Protein 6VCV (pdb70)

B-factor: mean 16.03, std 8.57, range [4.82, 54.0]

Organism: Aspergillus fumigatus (strain ATCC MYA-4609 / CBS 101355 / FGSC A1100 / Af293) (NCBI:txid330879)

Sequence (222 aa):
MGVTKELKSPGNGVDFPKKGDFVTIHYTGRLTDGSKFDSSVDRNEPFQTQIGTGRVIKGWDEGVPQMSLGEKAVLTITPDYGYGARGFPPVIPGNSTLIFEVELLGINNKRMGVTKELKSPGNGVDFPKKGDFVTIHYTGRLTDGSKFDSSVDRNEPFQTQIGTGRVIKGWDEGVPQMSLGEKAVLTITPDYGYGARGFPPVIPGNSTLIFEVELLGINNKR

Foldseek 3Di:
DQKDKFWDFADPVPAFADQFWKFWKWKWKDFPVGHTLDTCVVVVHTDIDGALPPPAFQQRNPVRRVGHAFTWMKMWGWLVRHVAQPADPPRGHHRTTMIMTMTTHDIHPGD/DQKDKFWDFADPPPAFADQQWKFWKWKWKDFPVGRTQDTCVVVVHIDIDGALPPPAFQQRNPPRRVGHAFTWMKMWGWQVRHVAQPFDPPRGHHRTTMIMTMTTHDIHPRD

InterPro domains:
  IPR001179 FKBP-type peptidyl-prolyl cis-trans isomerase domain [PF00254] (16-105)
  IPR001179 FKBP-t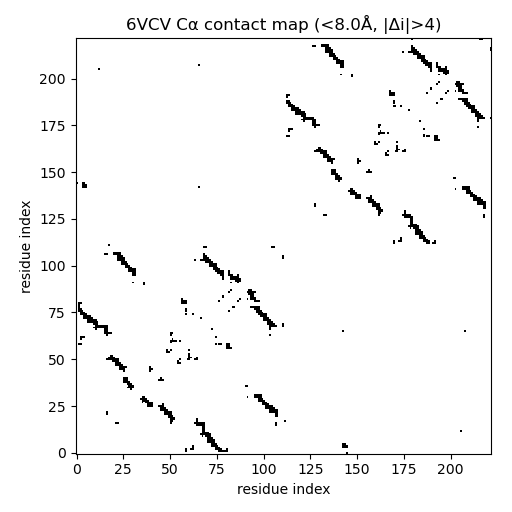ype peptidyl-prolyl cis-trans isomerase domain [PS50059] (20-108)
  IPR046357 Peptidyl-prolyl cis-trans isomerase domain superfamily [G3DSA:3.10.50.40] (1-112)
  IPR050689 FKBP-type Peptidyl-prolyl cis-trans Isomerase [PTHR10516] (2-109)

Radius of gyration: 18.57 Å; Cα contacts (8 Å, |Δi|>4): 574; chains: 2; bounding box: 50×42×42 Å

Nearest PDB structures (foldseek):
  6vcv-assembly2_B  TM=1.009E+00  e=9.795E-22  Aspergillus fumigatus Af293
  7u0u-assembly1_B  TM=9.999E-01  e=4.340E-21  Aspergillus fumigatus
  5j6e-assembly1_B  TM=1.001E+00  e=6.747E-21  Aspergillus fumigatus Af293
  7u0s-assembly1_A  TM=9.995E-01  e=3.338E-20  Aspergillus fumigatus Af293
  6vsi-assembly1_A-2  TM=9.935E-01  e=2.982E-16  Candidozyma auris

GO terms:
  GO:0005634 nucleus (C, IDA)
  GO:0005829 cytosol (C, IDA)

Structure (mmCIF, N/CA/C/O backbone):
data_6VCV
#
_entry.id   6VCV
#
_cell.length_a   35.562
_cell.length_b   39.620
_cell.length_c   40.771
_cell.angle_alpha   76.823
_cell.angle_beta   89.918
_cell.angle_gamma   85.744
#
_symmetry.space_group_name_H-M   'P 1'
#
loop_
_entity.id
_entity.type
_entity.pdbx_description
1 polymer 'FK506-binding protein 1A'
2 non-polymer "N'-[(3S,4R,5S,8R,9E,12S,14S,15R,16S,18R,19R,26aS)-5,19-dihydroxy-3-{(1E)-1-[(1R,3R,4R)-4-hydroxy-3-methoxycyclohexyl]prop-1-en-2-yl}-14,16-dimethoxy-4,10,12,18-tetramethyl-1,20,21-trioxo-8-(prop-2-en-1-yl)-1,3,4,5,6,8,11,12,13,14,15,16,17,18,19,20,21,23,24,25,26,26a-docosahydro-7H-15,19-epoxypyrido[2,1-c][1,4]oxazacyclotricosin-7-ylidene]acetohydrazide"
3 water water
#
loop_
_atom_site.group_PDB
_atom_site.id
_atom_site.type_symbol
_atom_site.label_atom_id
_atom_site.label_alt_id
_atom_site.label_comp_id
_atom_site.label_asym_id
_atom_site.label_entity_id
_atom_site.label_seq_id
_atom_site.pdbx_PDB_ins_code
_atom_site.Cartn_x
_atom_site.Cartn_y
_atom_site.Cartn_z
_atom_site.occupancy
_atom_site.B_iso_or_equiv
_atom_site.auth_seq_id
_atom_site.auth_comp_id
_atom_site.auth_asym_id
_atom_site.auth_atom_id
_atom_site.pdbx_PDB_model_num
ATOM 1 N N . MET A 1 4 ? 13.09600 -22.68500 -25.44200 1.000 24.32000 1 MET A N 1
ATOM 2 C CA . MET A 1 4 ? 12.58900 -23.76500 -24.59600 1.000 23.69000 1 MET A CA 1
ATOM 3 C C . MET A 1 4 ? 11.66600 -23.23200 -23.49500 1.000 17.63000 1 MET A C 1
ATOM 4 O O . MET A 1 4 ? 10.47700 -23.04800 -23.72800 1.000 25.18000 1 MET A O 1
ATOM 6 N N . GLY A 1 5 ? 12.21400 -22.97100 -22.30300 1.000 17.34000 2 GLY A N 1
ATOM 7 C CA . GLY A 1 5 ? 11.39300 -22.56200 -21.16900 1.000 12.99000 2 GLY A CA 1
ATOM 8 C C . GLY A 1 5 ? 10.81600 -21.16100 -21.25900 1.000 10.99000 2 GLY A C 1
ATOM 9 O O . GLY A 1 5 ? 9.82900 -20.85900 -20.57100 1.000 11.47000 2 GLY A O 1
ATOM 10 N N . VAL A 1 6 ? 11.40400 -20.29400 -22.07000 1.000 7.23000 3 VAL A N 1
ATOM 11 C CA . VAL A 1 6 ? 10.86000 -18.95900 -22.30000 1.000 5.22000 3 VAL A CA 1
ATOM 12 C C . VAL A 1 6 ? 11.07100 -18.63000 -23.76500 1.000 9.02000 3 VAL A C 1
ATOM 13 O O . VAL A 1 6 ? 12.10000 -18.98400 -24.35600 1.000 12.66000 3 VAL A O 1
ATOM 17 N N . THR A 1 7 ? 10.06000 -18.02500 -24.37000 1.000 5.88000 4 THR A N 1
ATOM 18 C CA . THR A 1 7 ? 10.18900 -17.48200 -25.71000 1.000 9.41000 4 THR A CA 1
ATOM 19 C C . THR A 1 7 ? 9.74200 -16.02800 -25.69400 1.000 10.40000 4 THR A C 1
ATOM 20 O O . THR A 1 7 ? 8.97500 -15.60400 -24.82700 1.000 10.00000 4 THR A O 1
ATOM 24 N N . LYS A 1 8 ? 10.20500 -15.26900 -26.68400 1.000 8.75000 5 LYS A N 1
ATOM 25 C CA . LYS A 1 8 ? 10.08200 -13.81900 -26.66600 1.000 7.40000 5 LYS A CA 1
ATOM 26 C C . LYS A 1 8 ? 9.55800 -13.31300 -27.99600 1.000 10.06000 5 LYS A C 1
ATOM 27 O O . LYS A 1 8 ? 10.11900 -13.62900 -29.04700 1.000 10.51000 5 LYS A O 1
ATOM 33 N N . GLU A 1 9 ? 8.50100 -12.51100 -27.95100 1.000 10.03000 6 GLU A N 1
ATOM 34 C CA . GLU A 1 9 ? 8.01900 -11.78300 -29.12000 1.000 10.78000 6 GLU A CA 1
ATOM 35 C C . GLU A 1 9 ? 8.36900 -10.31100 -28.95700 1.000 13.75000 6 GLU A C 1
ATOM 36 O O . GLU A 1 9 ? 7.98300 -9.68900 -27.96500 1.000 10.45000 6 GLU A O 1
ATOM 42 N N . LEU A 1 10 ? 9.10700 -9.76100 -29.92500 1.000 11.85000 7 LEU A N 1
ATOM 43 C CA . LEU A 1 10 ? 9.49600 -8.35700 -29.89800 1.000 10.23000 7 LEU A CA 1
ATOM 44 C C . LEU A 1 10 ? 8.31200 -7.48300 -30.29600 1.000 13.15000 7 LEU A C 1
ATOM 45 O O . LEU A 1 10 ? 7.63900 -7.75900 -31.29300 1.000 14.39000 7 LEU A O 1
ATOM 50 N N . LYS A 1 11 ? 8.05300 -6.43300 -29.50600 1.000 9.97000 8 LYS A N 1
ATOM 51 C CA . LYS A 1 11 ? 6.97900 -5.48100 -29.77300 1.000 10.10000 8 LYS A CA 1
ATOM 52 C C . LYS A 1 11 ? 7.47900 -4.14200 -30.29000 1.000 14.38000 8 LYS A C 1
ATOM 53 O O . LYS A 1 11 ? 6.90500 -3.59700 -31.23800 1.000 16.59000 8 LYS A O 1
ATOM 59 N N . SER A 1 12 ? 8.54900 -3.60300 -29.70100 1.000 12.17000 9 SER A N 1
ATOM 60 C CA . SER A 1 12 ? 9.19200 -2.38100 -30.15900 1.000 13.84000 9 SER A CA 1
ATOM 61 C C . SER A 1 12 ? 10.68700 -2.59400 -29.94600 1.000 12.68000 9 SER A C 1
ATOM 62 O O . SER A 1 12 ? 11.09500 -3.05900 -28.86500 1.000 9.57000 9 SER A O 1
ATOM 65 N N . PRO A 1 13 ? 11.53600 -2.25300 -30.91700 1.000 13.56000 10 PRO A N 1
ATOM 66 C CA . PRO A 1 13 ? 12.96500 -2.56400 -30.79100 1.000 10.81000 10 PRO A CA 1
ATOM 67 C C . PRO A 1 13 ? 13.67100 -1.61400 -29.83100 1.000 12.53000 10 PRO A C 1
ATOM 68 O O . PRO A 1 13 ? 13.29500 -0.44800 -29.67700 1.000 14.04000 10 PRO A O 1
ATOM 72 N N . GLY A 1 14 ? 14.68500 -2.14400 -29.15600 1.000 12.69000 11 GLY A N 1
ATOM 73 C CA . GLY A 1 14 ? 15.61200 -1.33100 -28.39800 1.000 12.57000 11 GLY A CA 1
ATOM 74 C C . GLY A 1 14 ? 16.73000 -0.82600 -29.29300 1.000 12.89000 11 GLY A C 1
ATOM 75 O O . GLY A 1 14 ? 16.61000 -0.79300 -30.52100 1.000 16.49000 11 GLY A O 1
ATOM 76 N N . ASN A 1 15 ? 17.85600 -0.46400 -28.66900 1.000 10.71000 12 ASN A N 1
ATOM 77 C CA . ASN A 1 15 ? 18.94100 0.10600 -29.46000 1.000 11.41000 12 ASN A CA 1
ATOM 78 C C . ASN A 1 15 ? 19.76000 -0.94900 -30.18600 1.000 14.57000 12 ASN A C 1
ATOM 79 O O . ASN A 1 15 ? 20.62500 -0.59200 -30.99300 1.000 14.95000 12 ASN A O 1
ATOM 84 N N . GLY A 1 16 ? 19.49600 -2.22800 -29.93600 1.000 13.61000 13 GLY A N 1
ATOM 85 C CA . GLY A 1 16 ? 20.14200 -3.30100 -30.66000 1.000 13.98000 13 GLY A CA 1
ATOM 86 C C . GLY A 1 16 ? 21.61000 -3.50400 -30.36900 1.000 13.03000 13 GLY A C 1
ATOM 87 O O . GLY A 1 16 ? 22.25200 -4.30500 -31.05800 1.000 17.14000 13 GLY A O 1
ATOM 88 N N . VAL A 1 17 ? 22.16100 -2.81700 -29.36400 1.000 12.85000 14 VAL A N 1
ATOM 89 C CA . VAL A 1 17 ? 23.59200 -2.80500 -29.08700 1.000 14.88000 14 VAL A CA 1
ATOM 90 C C . VAL A 1 17 ? 23.89300 -3.29400 -27.67400 1.000 14.09000 14 VAL A C 1
ATOM 91 O O . VAL A 1 17 ? 24.79900 -4.11500 -27.46400 1.000 13.07000 14 VAL A O 1
ATOM 95 N N . ASP A 1 18 ? 23.15600 -2.78700 -26.69100 1.000 13.80000 15 ASP A N 1
ATOM 96 C CA . ASP A 1 18 ? 23.41600 -3.05700 -25.28300 1.000 10.50000 15 ASP A CA 1
ATOM 97 C C . ASP A 1 18 ? 22.45600 -4.11800 -24.77500 1.000 9.62000 15 ASP A C 1
ATOM 98 O O . ASP A 1 18 ? 21.24000 -3.89800 -24.74800 1.000 9.73000 15 ASP A O 1
ATOM 103 N N . PHE A 1 19 ? 23.01300 -5.23800 -24.32700 1.000 10.53000 16 PHE A N 1
ATOM 104 C CA . PHE A 1 19 ? 22.26000 -6.35200 -23.80400 1.000 7.82000 16 PHE A CA 1
ATOM 105 C C . PHE A 1 19 ? 22.69100 -6.63500 -22.37200 1.000 11.26000 16 PHE A C 1
ATOM 106 O O . PHE A 1 19 ? 23.88200 -6.53400 -22.04500 1.000 12.00000 16 PHE A O 1
ATOM 114 N N . PRO A 1 20 ? 21.75500 -6.98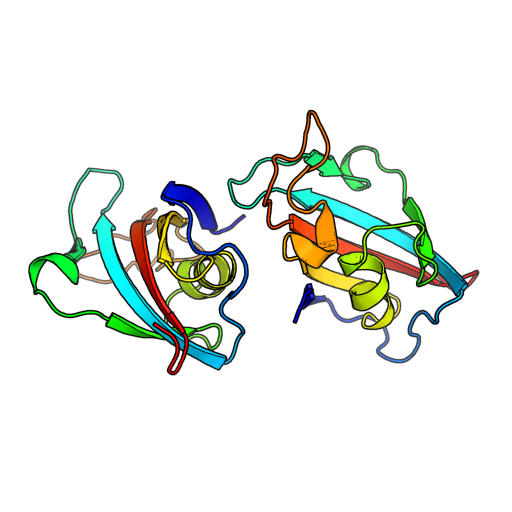800 -21.50100 1.000 9.03000 17 PRO A N 1
ATOM 115 C CA . PRO A 1 20 ? 22.12000 -7.34400 -20.12700 1.000 9.63000 17 PRO A CA 1
ATOM 116 C C . PRO A 1 20 ? 22.98600 -8.58700 -20.08000 1.000 10.54000 17 PRO A C 1
ATOM 117 O O . PRO A 1 20 ? 22.78300 -9.54100 -20.83600 1.000 11.38000 17 PRO A O 1
ATOM 121 N N . LYS A 1 21 ? 23.97000 -8.56300 -19.18400 1.000 9.76000 18 LYS A N 1
ATOM 122 C CA . LYS A 1 21 ? 24.78900 -9.73200 -18.90600 1.000 8.46000 18 LYS A CA 1
ATOM 123 C C . LYS A 1 21 ? 24.48600 -10.25100 -17.50800 1.000 9.5500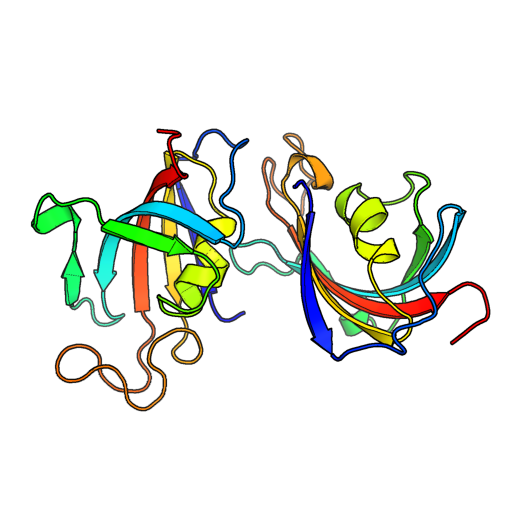0 18 LYS A C 1
ATOM 124 O O . LYS A 1 21 ? 24.00300 -9.51700 -16.64100 1.000 11.12000 18 LYS A O 1
ATOM 130 N N . LYS A 1 22 ? 24.75000 -11.54100 -17.30000 1.000 9.27000 19 LYS A N 1
ATOM 131 C CA . LYS A 1 22 ? 24.60100 -12.12400 -15.97200 1.000 10.80000 19 LYS A CA 1
ATOM 132 C C . LYS A 1 22 ? 25.32100 -11.27800 -14.92700 1.000 9.72000 19 LYS A C 1
ATOM 133 O O . LYS A 1 22 ? 26.49800 -10.93700 -15.07800 1.000 11.88000 19 LYS A O 1
ATOM 139 N N . GLY A 1 23 ? 24.60500 -10.93600 -13.86600 1.000 9.92000 20 GLY A N 1
ATOM 140 C CA . GLY A 1 23 ? 25.13900 -10.11600 -12.80500 1.000 8.84000 20 GLY A CA 1
ATOM 141 C C . GLY A 1 23 ? 24.80900 -8.64200 -12.92000 1.000 8.69000 20 GLY A C 1
ATOM 142 O O . GLY A 1 23 ? 24.94200 -7.91400 -11.93300 1.000 10.15000 20 GLY A O 1
ATOM 143 N N . ASP A 1 24 ? 24.43400 -8.17500 -14.10900 1.000 10.21000 21 ASP A N 1
ATOM 144 C CA . ASP A 1 24 ? 23.99300 -6.79700 -14.26000 1.000 8.99000 21 ASP A CA 1
ATOM 145 C C . ASP A 1 24 ? 22.72100 -6.56300 -13.45800 1.000 9.22000 21 ASP A C 1
ATOM 146 O O . ASP A 1 24 ? 21.94200 -7.47800 -13.19100 1.000 10.08000 21 ASP A O 1
ATOM 151 N N . PHE A 1 25 ? 22.49900 -5.31100 -13.10700 1.000 8.75000 22 PHE A N 1
ATOM 152 C CA . PHE A 1 25 ? 21.21200 -4.89800 -12.58100 1.000 8.64000 22 PHE A CA 1
ATOM 153 C C . PHE A 1 25 ? 20.42200 -4.30000 -13.72900 1.000 12.97000 22 PHE A C 1
ATOM 154 O O . PHE A 1 25 ? 20.97600 -3.57800 -14.56200 1.000 17.69000 22 PHE A O 1
ATOM 162 N N . VAL A 1 26 ? 19.14500 -4.64800 -13.80700 1.000 8.41000 23 VAL A N 1
ATOM 163 C CA . VAL A 1 26 ? 18.28600 -4.13500 -14.86000 1.000 7.69000 23 VAL A CA 1
ATOM 164 C C . VAL A 1 26 ? 17.11100 -3.42100 -14.21000 1.000 7.90000 23 VAL A C 1
ATOM 165 O O . VAL A 1 26 ? 16.70200 -3.74700 -13.09400 1.000 9.25000 23 VAL A O 1
ATOM 169 N N . THR A 1 27 ? 16.57800 -2.44000 -14.92500 1.000 6.86000 24 THR A N 1
ATOM 170 C CA . THR A 1 27 ? 15.33900 -1.75800 -14.56300 1.000 6.78000 24 THR A CA 1
ATOM 171 C C . THR A 1 27 ? 14.31100 -2.06000 -15.64300 1.000 9.84000 24 THR A C 1
ATOM 172 O O . THR A 1 27 ? 14.58500 -1.85200 -16.83300 1.000 8.92000 24 THR A O 1
ATOM 176 N N . ILE A 1 28 ? 13.14100 -2.56100 -15.22900 1.000 8.39000 25 ILE A N 1
ATOM 177 C CA . ILE A 1 28 ? 12.13900 -3.10800 -16.13800 1.000 6.97000 25 ILE A CA 1
ATOM 178 C C . ILE A 1 28 ? 10.76200 -2.63300 -15.70000 1.000 9.96000 25 ILE A C 1
ATOM 179 O O . ILE A 1 28 ? 10.44900 -2.60700 -14.50600 1.000 10.36000 25 ILE A O 1
ATOM 184 N N . HIS A 1 29 ? 9.93500 -2.26800 -16.66600 1.000 7.28000 26 HIS A N 1
ATOM 185 C CA . HIS A 1 29 ? 8.50300 -2.13900 -16.43600 1.000 7.83000 26 HIS A CA 1
ATOM 186 C C . HIS A 1 29 ? 7.82500 -3.39100 -16.96800 1.000 7.71000 26 HIS A C 1
ATOM 187 O O . HIS A 1 29 ? 8.11300 -3.82200 -18.09000 1.000 10.51000 26 HIS A O 1
ATOM 194 N N . TYR A 1 30 ? 6.91000 -3.96600 -16.18600 1.000 7.25000 27 TYR A N 1
ATOM 195 C CA . TYR A 1 30 ? 6.29800 -5.22500 -16.58100 1.000 8.10000 27 TYR A CA 1
ATOM 196 C C . TYR A 1 30 ? 4.82900 -5.26500 -16.19300 1.000 9.30000 27 TYR A C 1
ATOM 197 O O . TYR A 1 30 ? 4.36700 -4.53700 -15.30500 1.000 9.79000 27 TYR A O 1
ATOM 206 N N . THR A 1 31 ? 4.10300 -6.13500 -16.89200 1.000 7.96000 28 THR A N 1
ATOM 207 C CA . THR A 1 31 ? 2.76100 -6.58100 -16.53300 1.000 7.97000 28 THR A CA 1
ATOM 208 C C . THR A 1 31 ? 2.74700 -8.10000 -16.66700 1.000 11.72000 28 THR A C 1
ATOM 209 O O . THR A 1 31 ? 3.21400 -8.60800 -17.70000 1.000 11.70000 28 THR A O 1
ATOM 213 N N . GLY A 1 32 ? 2.24500 -8.79600 -15.64600 1.000 7.51000 29 GLY A N 1
ATOM 214 C CA . GLY A 1 32 ? 2.21200 -10.25500 -15.64200 1.000 7.78000 29 GLY A CA 1
ATOM 215 C C . GLY A 1 32 ? 0.76900 -10.74400 -15.67600 1.000 9.95000 29 GLY A C 1
ATOM 216 O O . GLY A 1 32 ? -0.05600 -10.26500 -14.90900 1.000 8.15000 29 GLY A O 1
ATOM 217 N N . ARG A 1 33 ? 0.48800 -11.65500 -16.60300 1.000 8.17000 30 ARG A N 1
ATOM 218 C CA . ARG A 1 33 ? -0.84300 -12.22800 -16.74500 1.000 9.20000 30 ARG A CA 1
ATOM 219 C C . ARG A 1 33 ? -0.79100 -13.75200 -16.83200 1.000 10.42000 30 ARG A C 1
ATOM 220 O O . ARG A 1 33 ? 0.19300 -14.34200 -17.28800 1.000 9.84000 30 ARG A O 1
ATOM 228 N N . LEU A 1 34 ? -1.87100 -14.38700 -16.38900 1.000 7.60000 31 LEU A N 1
ATOM 229 C CA . LEU A 1 34 ? -2.11900 -15.79500 -16.66900 1.000 7.76000 31 LEU A CA 1
ATOM 230 C C . LEU A 1 34 ? -2.75800 -15.93700 -18.05100 1.000 8.09000 31 LEU A C 1
ATOM 231 O O . LEU A 1 34 ? -3.28900 -14.98300 -18.61100 1.000 7.44000 31 LEU A O 1
ATOM 236 N N . THR A 1 35 ? -2.71300 -17.15200 -18.60100 1.000 9.10000 32 THR A N 1
ATOM 237 C CA . THR A 1 35 ? -3.26500 -17.33600 -19.94100 1.000 7.27000 32 THR A CA 1
ATOM 238 C C . THR A 1 35 ? -4.79200 -17.27600 -19.97500 1.000 10.01000 32 THR A C 1
ATOM 239 O O . THR A 1 35 ? -5.36200 -17.16700 -21.07000 1.000 9.90000 32 THR A O 1
ATOM 243 N N . ASP A 1 36 ? -5.46400 -17.31400 -18.81800 1.000 9.61000 33 ASP A N 1
ATOM 244 C CA . ASP A 1 36 ? -6.90500 -17.10400 -18.78300 1.000 10.14000 33 ASP A CA 1
ATOM 245 C C . ASP A 1 36 ? -7.27300 -15.63000 -18.79200 1.000 9.09000 33 ASP A C 1
ATOM 246 O O . ASP A 1 36 ? -8.47300 -15.29700 -18.80300 1.000 11.64000 33 ASP A O 1
ATOM 251 N N . GLY A 1 37 ? -6.27200 -14.75100 -18.82800 1.000 11.73000 34 GLY A N 1
ATOM 252 C CA . GLY A 1 37 ? -6.45700 -13.31800 -18.90800 1.000 10.64000 34 GLY A CA 1
ATOM 253 C C . GLY A 1 37 ? -6.17500 -12.57900 -17.61500 1.000 11.31000 34 GLY A C 1
ATOM 254 O O . GLY A 1 37 ? -5.95400 -11.36000 -17.65300 1.000 13.64000 34 GLY A O 1
ATOM 255 N N . SER A 1 38 ? -6.17500 -13.28100 -16.48000 1.000 11.13000 35 SER A N 1
ATOM 256 C CA . SER A 1 38 ? -5.98600 -12.66800 -15.16400 1.000 10.56000 35 SER A CA 1
ATOM 257 C C . SER A 1 38 ? -4.68100 -11.88300 -15.08700 1.000 13.13000 35 SER A C 1
ATOM 258 O O . SER A 1 38 ? -3.61300 -12.41900 -15.37300 1.000 15.12000 35 SER A O 1
ATOM 261 N N . LYS A 1 39 ? -4.74800 -10.63200 -14.62800 1.000 10.54000 36 LYS A N 1
ATOM 262 C CA . LYS A 1 39 ? -3.53400 -9.87100 -14.34200 1.000 10.27000 36 LYS A CA 1
ATOM 263 C C . LYS A 1 39 ? -3.14500 -10.10800 -12.89000 1.000 13.49000 36 LYS A C 1
ATOM 264 O O . LYS A 1 39 ? -3.93000 -9.81600 -11.98100 1.000 17.36000 36 LYS A O 1
ATOM 270 N N . PHE A 1 40 ? -1.94800 -10.65500 -12.66300 1.000 10.19000 37 PHE A N 1
ATOM 271 C CA . PHE A 1 40 ? -1.51900 -10.86000 -11.28900 1.000 10.35000 37 PHE A CA 1
ATOM 272 C C . PHE A 1 40 ? -0.59200 -9.77000 -10.77300 1.000 10.69000 37 PHE A C 1
ATOM 273 O O . PHE A 1 40 ? -0.46900 -9.62400 -9.55100 1.000 13.83000 37 PHE A O 1
ATOM 281 N N . ASP A 1 41 ? -0.00300 -8.95300 -11.64600 1.000 9.97000 38 ASP A N 1
ATOM 282 C CA . ASP A 1 41 ? 0.87100 -7.88500 -11.17600 1.000 10.15000 38 ASP A CA 1
ATOM 283 C C . ASP A 1 41 ? 1.19700 -6.95200 -12.33000 1.000 10.70000 38 ASP A C 1
ATOM 284 O O . ASP A 1 41 ? 1.09400 -7.31500 -13.51000 1.000 10.61000 38 ASP A O 1
ATOM 289 N N . SER A 1 42 ? 1.57700 -5.73700 -11.96700 1.000 10.08000 39 SER A N 1
ATOM 290 C CA . SER A 1 42 ? 1.99800 -4.74000 -12.94100 1.000 10.23000 39 SER A CA 1
ATOM 291 C C . SER A 1 42 ? 2.78400 -3.65800 -12.23500 1.000 11.10000 39 SER A C 1
ATOM 292 O O . SER A 1 42 ? 2.22400 -2.91200 -11.41900 1.000 13.87000 39 SER A O 1
ATOM 295 N N . SER A 1 43 ? 4.06700 -3.51600 -12.58000 1.000 9.73000 40 SER A N 1
ATOM 296 C CA . SER A 1 43 ? 4.83000 -2.35500 -12.13500 1.000 7.28000 40 SER A CA 1
ATOM 297 C C . SER A 1 43 ? 4.35400 -1.08700 -12.82300 1.000 11.53000 40 SER A C 1
ATOM 298 O O . SER A 1 43 ? 4.49100 -0.00200 -12.25700 1.000 11.16000 40 SER A O 1
ATOM 301 N N . VAL A 1 44 ? 3.77800 -1.21000 -14.01800 1.000 11.62000 41 VAL A N 1
ATOM 302 C CA . VAL A 1 44 ? 3.23600 -0.04500 -14.71000 1.000 12.41000 41 VAL A CA 1
ATOM 303 C C . VAL A 1 44 ? 2.05800 0.53900 -13.94100 1.000 15.38000 41 VAL A C 1
ATOM 304 O O . VAL A 1 44 ? 1.92600 1.76300 -13.81300 1.000 16.92000 41 VAL A O 1
ATOM 308 N N . ASP A 1 45 ? 1.19000 -0.32500 -13.40600 1.000 13.88000 42 ASP A N 1
ATOM 309 C CA . ASP A 1 45 ? 0.00300 0.16800 -12.70800 1.000 17.80000 42 ASP A CA 1
ATOM 310 C C . ASP A 1 45 ? 0.36100 0.86100 -11.40200 1.000 19.93000 42 ASP A C 1
ATOM 311 O O . ASP A 1 45 ? -0.36200 1.76500 -10.96700 1.000 22.41000 42 ASP A O 1
ATOM 316 N N . ARG A 1 46 ? 1.45100 0.46000 -10.75300 1.000 15.32000 43 ARG A N 1
ATOM 317 C CA . ARG A 1 46 ? 1.87600 1.16200 -9.55000 1.000 17.92000 43 ARG A CA 1
ATOM 318 C C . ARG A 1 46 ? 2.90700 2.24800 -9.83700 1.000 18.54000 43 ARG A C 1
ATOM 319 O O . ARG A 1 46 ? 3.40800 2.87400 -8.89600 1.000 18.57000 43 ARG A O 1
ATOM 327 N N . ASN A 1 47 ? 3.21000 2.49900 -11.11600 1.000 16.74000 44 ASN A N 1
ATOM 328 C CA . ASN A 1 47 ? 4.11200 3.57100 -11.53600 1.000 18.27000 44 ASN A CA 1
ATOM 329 C C . ASN A 1 47 ? 5.46400 3.46000 -10.84200 1.000 19.17000 44 ASN A C 1
ATOM 330 O O . ASN A 1 47 ? 6.03000 4.44600 -10.37200 1.000 18.97000 44 ASN A O 1
ATOM 335 N N . GLU A 1 48 ? 5.99100 2.23200 -10.77300 1.000 14.30000 45 GLU A N 1
ATOM 336 C CA . GLU A 1 48 ? 7.21600 1.94900 -10.03400 1.000 15.71000 45 GLU A CA 1
ATOM 337 C C . GLU A 1 48 ? 8.06800 0.98100 -10.84200 1.000 11.83000 45 GLU A C 1
ATOM 338 O O . GLU A 1 48 ? 7.88300 -0.24200 -10.75000 1.000 14.34000 45 GLU A O 1
ATOM 344 N N . PRO A 1 49 ? 9.02100 1.48600 -11.62300 1.000 12.83000 46 PRO A N 1
ATOM 345 C CA . PRO A 1 49 ? 9.94800 0.59600 -12.33300 1.000 11.08000 46 PRO A CA 1
ATOM 346 C C . PRO A 1 49 ? 10.60100 -0.40100 -11.38500 1.000 11.67000 46 PRO A C 1
ATOM 347 O O . PRO A 1 49 ? 10.95800 -0.06900 -10.25600 1.000 13.04000 46 PRO A O 1
ATOM 351 N N . PHE A 1 50 ? 10.74000 -1.63500 -11.85600 1.000 7.28000 47 PHE A N 1
ATOM 352 C CA . PHE A 1 50 ? 11.21900 -2.74800 -11.04600 1.000 7.13000 47 PHE A CA 1
ATOM 353 C C . PHE A 1 50 ? 12.68800 -3.00700 -11.34600 1.000 9.31000 47 PHE A C 1
ATOM 354 O O . PHE A 1 50 ? 13.06400 -3.18900 -12.50500 1.000 11.60000 47 PHE A O 1
ATOM 362 N N . GLN A 1 51 ? 13.50700 -3.03900 -10.30300 1.000 9.42000 48 GLN A N 1
ATOM 363 C CA . GLN A 1 51 ? 14.93700 -3.29500 -10.43400 1.000 7.49000 48 GLN A CA 1
ATOM 364 C C . GLN A 1 51 ? 15.27500 -4.68100 -9.91100 1.000 9.89000 48 GLN A C 1
ATOM 365 O O . GLN A 1 51 ? 14.76700 -5.10700 -8.86800 1.000 9.97000 48 GLN A O 1
ATOM 371 N N . THR A 1 52 ? 16.15400 -5.38100 -10.63100 1.000 8.76000 49 THR A N 1
ATOM 372 C CA . THR A 1 52 ? 16.60700 -6.68700 -10.17500 1.000 8.64000 49 THR A CA 1
ATOM 373 C C . THR A 1 52 ? 17.97600 -6.96700 -10.76800 1.000 7.26000 49 THR A C 1
ATOM 374 O O . THR A 1 52 ? 18.27900 -6.55300 -11.88800 1.000 8.77000 49 THR A O 1
ATOM 378 N N . GLN A 1 53 ? 18.79400 -7.67900 -10.01100 1.000 5.93000 50 GLN A N 1
ATOM 379 C CA . GLN A 1 53 ? 19.91900 -8.34600 -10.64300 1.000 7.23000 50 GLN A CA 1
ATOM 380 C C . GLN A 1 53 ? 19.39100 -9.46400 -11.53500 1.000 8.51000 50 GLN A C 1
ATOM 381 O O . GLN A 1 53 ? 18.44900 -10.17900 -11.17300 1.000 10.05000 50 GLN A O 1
ATOM 387 N N . ILE A 1 54 ? 19.98400 -9.60000 -12.71500 1.000 7.61000 51 ILE A N 1
ATOM 388 C CA . ILE A 1 54 ? 19.54300 -10.58600 -13.69100 1.000 8.40000 51 ILE A CA 1
ATOM 389 C C . ILE A 1 54 ? 20.58200 -11.69600 -13.80000 1.000 9.44000 51 ILE A C 1
ATOM 390 O O . ILE A 1 54 ? 21.79200 -11.48000 -13.62100 1.000 8.80000 51 ILE A O 1
ATOM 395 N N . GLY A 1 55 ? 20.09000 -12.91000 -14.04600 1.000 10.37000 52 GLY A N 1
ATOM 396 C CA . GLY A 1 55 ? 20.92400 -14.07300 -14.28600 1.000 9.98000 52 GLY A CA 1
ATOM 397 C C . GLY A 1 55 ? 21.43400 -14.78000 -13.05100 1.000 10.49000 52 GLY A C 1
ATOM 398 O O . GLY A 1 55 ? 22.20900 -15.73800 -13.18300 1.000 11.77000 52 GLY A O 1
ATOM 399 N N . THR A 1 56 ? 21.04600 -14.33500 -11.85400 1.000 10.64000 53 THR A N 1
ATOM 400 C CA . THR A 1 56 ? 21.59500 -14.87200 -10.61500 1.000 9.74000 53 THR A CA 1
ATOM 401 C C . THR A 1 56 ? 20.52700 -15.51900 -9.73900 1.000 10.63000 53 THR A C 1
ATOM 402 O O . THR A 1 56 ? 20.73900 -15.69500 -8.53400 1.000 12.01000 53 THR A O 1
ATOM 406 N N . GLY A 1 57 ? 19.38100 -15.87800 -10.31900 1.000 9.19000 54 GLY A N 1
ATOM 407 C CA . GLY A 1 57 ? 18.36100 -16.61700 -9.59800 1.000 8.04000 54 GLY A CA 1
ATOM 408 C C . GLY A 1 57 ? 17.51600 -15.82300 -8.63200 1.000 9.50000 54 GLY A C 1
ATOM 409 O O . GLY A 1 57 ? 16.78600 -16.42700 -7.83600 1.000 11.83000 54 GLY A O 1
ATOM 410 N N . ARG A 1 58 ? 17.59300 -14.49200 -8.66600 1.000 8.96000 55 ARG A N 1
ATOM 411 C CA . ARG A 1 58 ? 16.75100 -13.68900 -7.79000 1.000 8.70000 55 ARG A CA 1
ATOM 412 C C . ARG A 1 58 ? 15.34500 -13.56000 -8.33600 1.000 9.04000 55 ARG A C 1
ATOM 413 O O . ARG A 1 58 ? 14.43500 -13.19300 -7.58900 1.000 12.99000 55 ARG A O 1
ATOM 421 N N . VAL A 1 59 ? 15.16300 -13.82700 -9.62500 1.000 8.34000 56 VAL A N 1
ATOM 422 C CA . VAL A 1 59 ? 13.86000 -13.85200 -10.26400 1.000 8.63000 56 VAL A CA 1
ATOM 423 C C . VAL A 1 59 ? 13.71200 -15.19800 -10.96600 1.000 7.07000 56 VAL A C 1
ATOM 424 O O . VAL A 1 59 ? 14.66200 -15.97200 -11.08700 1.000 8.99000 56 VAL A O 1
ATOM 428 N N . ILE A 1 60 ? 12.49000 -15.47400 -11.41400 1.000 7.17000 57 ILE A N 1
ATOM 429 C CA . ILE A 1 60 ? 12.21000 -16.74300 -12.06800 1.000 6.95000 57 ILE A CA 1
ATOM 430 C C . ILE A 1 60 ? 13.08900 -16.93600 -13.30300 1.000 8.37000 57 ILE A C 1
ATOM 431 O O . ILE A 1 60 ? 13.60200 -15.98400 -13.91200 1.000 7.82000 57 ILE A O 1
ATOM 436 N N . LYS A 1 61 ? 13.24800 -18.20400 -13.68100 1.000 7.38000 58 LYS A N 1
ATOM 437 C CA . LYS A 1 61 ? 14.20500 -18.54900 -14.72900 1.000 8.26000 58 LYS A CA 1
ATOM 438 C C . LYS A 1 61 ? 13.82500 -17.91300 -16.06400 1.000 8.43000 58 LYS A C 1
ATOM 439 O O . LYS A 1 61 ? 14.70100 -17.52300 -16.84800 1.000 9.63000 58 LYS A O 1
ATOM 445 N N . GLY A 1 62 ? 12.52500 -17.82300 -16.35200 1.000 7.20000 59 GLY A N 1
ATOM 446 C CA . GLY A 1 62 ? 12.10300 -17.18900 -17.59100 1.000 9.39000 59 GLY A CA 1
ATOM 447 C C . GLY A 1 62 ? 12.61400 -15.76600 -17.72900 1.000 8.27000 59 GLY A C 1
ATOM 448 O O . GLY A 1 62 ? 12.89600 -15.30400 -18.83900 1.000 8.60000 59 GLY A O 1
ATOM 449 N N . TRP A 1 63 ? 12.69800 -15.03400 -16.61100 1.000 7.61000 60 TRP A N 1
ATOM 450 C CA . TRP A 1 63 ? 13.29100 -13.70500 -16.65800 1.000 8.54000 60 TRP A CA 1
ATOM 451 C C . TRP A 1 63 ? 14.80500 -13.78700 -16.79900 1.000 7.62000 60 TRP A C 1
ATOM 452 O O . TRP A 1 63 ? 15.39800 -13.06800 -17.61300 1.000 8.84000 60 TRP A O 1
ATOM 463 N N . ASP A 1 64 ? 15.44900 -14.66600 -16.02900 1.000 6.59000 61 ASP A N 1
ATOM 464 C CA . ASP A 1 64 ? 16.90500 -14.76100 -16.10500 1.000 6.67000 61 ASP A CA 1
ATOM 465 C C . ASP A 1 64 ? 17.38600 -15.10900 -17.51000 1.000 8.29000 61 ASP A C 1
ATOM 466 O O . ASP A 1 64 ? 18.48000 -14.69500 -17.90800 1.000 12.31000 61 ASP A O 1
ATOM 471 N N . GLU A 1 65 ? 16.61100 -15.89800 -18.25500 1.000 7.92000 62 GLU A N 1
ATOM 472 C CA . GLU A 1 65 ? 17.00400 -16.28300 -19.60300 1.000 9.80000 62 GLU A CA 1
ATOM 473 C C . GLU A 1 65 ? 16.49000 -15.30200 -20.64900 1.000 8.40000 62 GLU A C 1
ATOM 474 O O . GLU A 1 65 ? 17.21000 -14.98100 -21.59600 1.000 10.70000 62 GLU A O 1
ATOM 480 N N . GLY A 1 66 ? 15.27000 -14.79400 -20.47900 1.000 6.91000 63 GLY A N 1
ATOM 481 C CA . GLY A 1 66 ? 14.67500 -13.94900 -21.49500 1.000 6.71000 63 GLY A CA 1
ATOM 482 C C . GLY A 1 66 ? 15.18000 -12.52700 -21.50200 1.000 8.72000 63 GLY A C 1
ATOM 483 O O . GLY A 1 66 ? 15.35600 -11.92500 -22.56300 1.000 9.84000 63 GLY A O 1
ATOM 484 N N . VAL A 1 67 ? 15.43000 -11.96000 -20.33000 1.000 8.34000 64 VAL A N 1
ATOM 485 C CA . VAL A 1 67 ? 15.78700 -10.54100 -20.29400 1.000 8.89000 64 VAL A CA 1
ATOM 486 C C . VAL A 1 67 ? 17.15000 -10.26800 -20.93700 1.000 9.12000 64 VAL A C 1
ATOM 487 O O . VAL A 1 67 ? 17.29000 -9.25500 -21.64000 1.000 8.33000 64 VAL A O 1
ATOM 491 N N . PRO A 1 68 ? 18.16900 -11.11700 -20.76700 1.000 9.91000 65 PRO A N 1
ATOM 492 C CA . PRO A 1 68 ? 19.45000 -10.86800 -21.45500 1.000 7.65000 65 PRO A CA 1
ATOM 493 C C . PRO A 1 68 ? 19.34800 -10.92700 -22.97500 1.000 9.71000 65 PRO A C 1
ATOM 494 O O . PRO A 1 68 ? 20.27600 -10.47500 -23.65900 1.000 12.34000 65 PRO A O 1
ATOM 498 N N . GLN A 1 69 ? 18.25900 -11.46200 -23.52200 1.000 9.61000 66 GLN A N 1
ATOM 499 C CA . GLN A 1 69 ? 18.06800 -11.48100 -24.96800 1.000 8.39000 66 GLN A CA 1
ATOM 500 C C . GLN A 1 69 ? 17.49900 -10.17200 -25.50200 1.000 11.62000 66 GLN A C 1
ATOM 501 O O . GLN A 1 69 ? 17.41800 -10.01400 -26.72200 1.000 11.93000 66 GLN A O 1
ATOM 507 N N . MET A 1 70 ? 17.08600 -9.24800 -24.63000 1.000 9.34000 67 MET A N 1
ATOM 508 C CA . MET A 1 70 ? 16.52900 -7.95500 -25.02800 1.000 6.95000 67 MET A CA 1
ATOM 509 C C . MET A 1 70 ? 17.60900 -6.88300 -25.08600 1.000 8.65000 67 MET A C 1
ATOM 510 O O . MET A 1 70 ? 18.52400 -6.86100 -24.26500 1.000 9.27000 67 MET A O 1
ATOM 515 N N . SER A 1 71 ? 17.48800 -5.97300 -26.04000 1.000 9.13000 68 SER A N 1
ATOM 516 C CA . SER A 1 71 ? 18.36000 -4.81700 -26.04700 1.000 10.04000 68 SER A CA 1
ATOM 517 C C . SER A 1 71 ? 17.73700 -3.67100 -25.25700 1.000 8.95000 68 SER A C 1
ATOM 518 O O . SER A 1 71 ? 16.51800 -3.57900 -25.08600 1.000 9.87000 68 SER A O 1
ATOM 521 N N . LEU A 1 72 ? 18.59700 -2.75100 -24.82300 1.000 9.90000 69 LEU A N 1
ATOM 522 C CA . LEU A 1 72 ? 18.18200 -1.63400 -23.98400 1.000 8.96000 69 LEU A CA 1
ATOM 523 C C . LEU A 1 72 ? 17.11900 -0.82200 -24.70400 1.000 9.00000 69 LEU A C 1
ATOM 524 O O . LEU A 1 72 ? 17.34100 -0.34700 -25.82200 1.000 12.29000 69 LEU A O 1
ATOM 529 N N . GLY A 1 73 ? 15.96500 -0.67000 -24.06500 1.000 9.05000 70 GLY A N 1
ATOM 530 C CA . GLY A 1 73 ? 14.84400 0.05100 -24.63300 1.000 9.67000 70 GLY A CA 1
ATOM 531 C C . GLY A 1 73 ? 13.79600 -0.82900 -25.28600 1.000 10.72000 70 GLY A C 1
ATOM 532 O O . GLY A 1 73 ? 12.73000 -0.32700 -25.67400 1.000 11.86000 70 GLY A O 1
ATOM 533 N N . GLU A 1 74 ? 14.06300 -2.11700 -25.41300 1.000 9.15000 71 GLU A N 1
ATOM 534 C CA . GLU A 1 74 ? 13.13300 -3.02000 -26.07700 1.000 9.62000 71 GLU A CA 1
ATOM 535 C C . GLU A 1 74 ? 11.86500 -3.23900 -25.25500 1.000 8.98000 71 GLU A C 1
ATOM 536 O O . GLU A 1 74 ? 11.90900 -3.35700 -24.02900 1.000 11.12000 71 GLU A O 1
ATOM 542 N N . LYS A 1 75 ? 10.73100 -3.29900 -25.94600 1.000 8.27000 72 LYS A N 1
ATOM 543 C CA . LYS A 1 75 ? 9.47300 -3.79400 -25.39900 1.000 10.43000 72 LYS A CA 1
ATOM 544 C C . LYS A 1 75 ? 9.18700 -5.15400 -26.01500 1.000 9.34000 72 LYS A C 1
ATOM 545 O O . LYS A 1 75 ? 9.25400 -5.31000 -27.23700 1.000 9.58000 72 LYS A O 1
ATOM 551 N N . ALA A 1 76 ? 8.89300 -6.14100 -25.17100 1.000 8.66000 73 ALA A N 1
ATOM 552 C CA . ALA A 1 76 ? 8.69900 -7.49900 -25.64900 1.000 8.71000 73 ALA A CA 1
ATOM 553 C C . ALA A 1 76 ? 7.67000 -8.19800 -24.77600 1.000 9.71000 73 ALA A C 1
ATOM 554 O O . ALA A 1 76 ? 7.25700 -7.68700 -23.73100 1.000 10.79000 73 ALA A O 1
ATOM 556 N N . VAL A 1 77 ? 7.24100 -9.37100 -25.22500 1.000 8.79000 74 VAL A N 1
ATOM 557 C CA . VAL A 1 77 ? 6.37700 -10.24500 -24.44200 1.000 8.78000 74 VAL A CA 1
ATOM 558 C C . VAL A 1 77 ? 7.10200 -11.56500 -24.23300 1.000 9.21000 74 VAL A C 1
ATOM 559 O O . VAL A 1 77 ? 7.46200 -12.24200 -25.20700 1.000 8.90000 74 VAL A O 1
ATOM 563 N N . LEU A 1 78 ? 7.30200 -11.93600 -22.96500 1.000 7.63000 75 LEU A N 1
ATOM 564 C CA . LEU A 1 78 ? 7.88200 -13.22700 -22.59300 1.000 8.53000 75 LEU A CA 1
ATOM 565 C C . LEU A 1 78 ? 6.77000 -14.21200 -22.26400 1.000 11.30000 75 LEU A C 1
ATOM 566 O O . LEU A 1 78 ? 5.91400 -13.92600 -21.42500 1.000 9.71000 75 LEU A O 1
ATOM 571 N N . THR A 1 79 ? 6.79200 -15.37000 -22.91800 1.000 6.77000 76 THR A N 1
ATOM 572 C CA . THR A 1 79 ? 5.90000 -16.47200 -22.59400 1.000 7.63000 76 THR A CA 1
ATOM 573 C C . THR A 1 79 ? 6.71900 -17.54200 -21.88800 1.000 8.75000 76 THR A C 1
ATOM 574 O O . THR A 1 79 ? 7.69400 -18.05700 -22.44900 1.000 8.29000 76 THR A O 1
ATOM 578 N N . ILE A 1 80 ? 6.34100 -17.85500 -20.65300 1.000 6.58000 77 ILE A N 1
ATOM 579 C CA . ILE A 1 80 ? 7.17500 -18.63500 -19.74900 1.000 6.37000 77 ILE A CA 1
ATOM 580 C C . ILE A 1 80 ? 6.43100 -19.90500 -19.36600 1.000 6.73000 77 ILE A C 1
ATOM 581 O O . ILE A 1 80 ? 5.31300 -19.83600 -18.84800 1.000 8.81000 77 ILE A O 1
ATOM 586 N N . THR A 1 81 ? 7.04400 -21.06100 -19.62700 1.000 7.17000 78 THR A N 1
ATOM 587 C CA . THR A 1 81 ? 6.44300 -22.32800 -19.23600 1.000 7.17000 78 THR A CA 1
ATOM 588 C C . THR A 1 81 ? 6.50200 -22.49900 -17.72400 1.000 8.02000 78 THR A C 1
ATOM 589 O O . THR A 1 81 ? 7.30000 -21.84700 -17.04800 1.000 8.63000 78 THR A O 1
ATOM 593 N N . PRO A 1 82 ? 5.65600 -23.36400 -17.16500 1.000 9.48000 79 PRO A N 1
ATOM 594 C CA . PRO A 1 82 ? 5.69200 -23.56800 -15.70500 1.000 9.02000 79 PRO A CA 1
ATOM 595 C C . PRO A 1 82 ? 7.07700 -23.92600 -15.18200 1.000 10.65000 79 PRO A C 1
ATOM 596 O O . PRO A 1 82 ? 7.47100 -23.46800 -14.10000 1.000 9.86000 79 PRO A O 1
ATOM 600 N N . ASP A 1 83 ? 7.84800 -24.69600 -15.95000 1.000 10.08000 80 ASP A N 1
ATOM 601 C CA . ASP A 1 83 ? 9.18800 -25.07100 -15.51500 1.000 11.33000 80 ASP A CA 1
ATOM 602 C C . ASP A 1 83 ? 10.08700 -23.85400 -15.32200 1.000 11.97000 80 ASP A C 1
ATOM 603 O O . ASP A 1 83 ? 10.99500 -23.87700 -14.48000 1.000 13.79000 80 ASP A O 1
ATOM 608 N N . TYR A 1 84 ? 9.87400 -22.79300 -16.09500 1.000 10.32000 81 TYR A N 1
ATOM 609 C CA . TYR A 1 84 ? 10.67600 -21.58700 -15.96400 1.000 12.93000 81 TYR A CA 1
ATOM 610 C C . TYR A 1 84 ? 9.97500 -20.52000 -15.13700 1.000 8.96000 81 TYR A C 1
ATOM 611 O O . TYR A 1 84 ? 10.45700 -19.38400 -15.06200 1.000 8.63000 81 TYR A O 1
ATOM 620 N N . GLY A 1 85 ? 8.84100 -20.86100 -14.53200 1.000 6.97000 82 GLY A N 1
ATOM 621 C CA . GLY A 1 85 ? 8.12800 -19.97200 -13.63800 1.000 8.38000 82 GLY A CA 1
ATOM 622 C C . GLY A 1 85 ? 8.04600 -20.55600 -12.24200 1.000 7.73000 82 GLY A C 1
ATOM 623 O O . GLY A 1 85 ? 9.07500 -20.82900 -11.61800 1.000 9.90000 82 GLY A O 1
ATOM 624 N N . TYR A 1 86 ? 6.82500 -20.81200 -11.76700 1.000 7.89000 83 TYR A N 1
ATOM 625 C CA . TYR A 1 86 ? 6.60900 -21.29800 -10.41000 1.000 8.63000 83 TYR A CA 1
ATOM 626 C C . TYR A 1 86 ? 6.23000 -22.77400 -10.36900 1.000 11.14000 83 TYR A C 1
ATOM 627 O O . TYR A 1 86 ? 5.86700 -23.28600 -9.30400 1.000 11.93000 83 TYR A O 1
ATOM 636 N N . GLY A 1 87 ? 6.33400 -23.47500 -11.49400 1.000 9.86000 84 GLY A N 1
ATOM 637 C CA . GLY A 1 87 ? 6.24100 -24.92800 -11.48100 1.000 12.29000 84 GLY A CA 1
ATOM 638 C C . GLY A 1 87 ? 4.91700 -25.46500 -10.96400 1.000 15.51000 84 GLY A C 1
ATOM 639 O O . GLY A 1 87 ? 3.85000 -24.86500 -11.11900 1.000 12.18000 84 GLY A O 1
ATOM 640 N N . ALA A 1 88 ? 4.99100 -26.63700 -10.33400 1.000 17.43000 85 ALA A N 1
ATOM 641 C CA . ALA A 1 88 ? 3.77400 -27.30600 -9.88800 1.000 16.66000 85 ALA A CA 1
ATOM 642 C C . ALA A 1 88 ? 3.16900 -26.66000 -8.65100 1.000 15.62000 85 ALA A C 1
ATOM 643 O O . ALA A 1 88 ? 1.95000 -26.73700 -8.45600 1.000 17.29000 85 ALA A O 1
ATOM 645 N N . ARG A 1 89 ? 3.98500 -26.02000 -7.80900 1.000 15.14000 86 ARG A N 1
ATOM 646 C CA . ARG A 1 89 ? 3.42700 -25.35500 -6.63700 1.000 14.25000 86 ARG A CA 1
ATOM 647 C C . ARG A 1 89 ? 2.69900 -24.07600 -7.01300 1.000 15.41000 86 ARG A C 1
ATOM 648 O O . ARG A 1 89 ? 1.72000 -23.70900 -6.35500 1.000 19.28000 86 ARG A O 1
ATOM 656 N N . GLY A 1 90 ? 3.16100 -23.38300 -8.05200 1.000 12.33000 87 GLY A N 1
ATOM 657 C CA . GLY A 1 90 ? 2.66000 -22.05200 -8.27600 1.000 11.36000 87 GLY A CA 1
ATOM 658 C C . GLY A 1 90 ? 3.15600 -21.09600 -7.19400 1.000 9.62000 87 GLY A C 1
ATOM 659 O O . GLY A 1 90 ? 4.16200 -21.32000 -6.51300 1.000 11.78000 87 GLY A O 1
ATOM 660 N N . PHE A 1 91 ? 2.42700 -19.99700 -7.05400 1.000 10.00000 88 PHE A N 1
ATOM 661 C CA . PHE A 1 91 ? 2.75600 -18.97800 -6.06400 1.000 9.80000 88 PHE A CA 1
ATOM 662 C C . PHE A 1 91 ? 1.45700 -18.58300 -5.38900 1.000 7.75000 88 PHE A C 1
ATOM 663 O O . PHE A 1 91 ? 0.75300 -17.67900 -5.85100 1.000 10.07000 88 PHE A O 1
ATOM 671 N N . PRO A 1 92 ? 1.08900 -19.26300 -4.31000 1.000 7.80000 89 PRO A N 1
ATOM 672 C CA . PRO A 1 92 ? -0.17300 -18.95500 -3.64300 1.000 7.13000 89 PRO A CA 1
ATOM 673 C C . PRO A 1 92 ? -0.17400 -17.53100 -3.12600 1.000 8.77000 89 PRO A C 1
ATOM 674 O O . PRO A 1 92 ? 0.80900 -17.08800 -2.51600 1.000 8.90000 89 PRO A O 1
ATOM 678 N N . PRO A 1 93 ? -1.28600 -16.79600 -3.28300 1.000 8.06000 90 PRO A N 1
ATOM 679 C CA . PRO A 1 93 ? -2.58300 -17.21200 -3.80600 1.000 8.94000 90 PRO A CA 1
ATOM 680 C C . PRO A 1 93 ? -2.84800 -16.78000 -5.24900 1.000 11.00000 90 PRO A C 1
ATOM 681 O O . PRO A 1 93 ? -3.98300 -16.92300 -5.69600 1.000 13.80000 90 PRO A O 1
ATOM 685 N N . VAL A 1 94 ? -1.84300 -16.26000 -5.95300 1.000 9.61000 91 VAL A N 1
ATOM 686 C CA . VAL A 1 94 ? -2.10800 -15.51500 -7.18700 1.000 9.72000 91 VAL A CA 1
ATOM 687 C C . VAL A 1 94 ? -1.78700 -16.31400 -8.44400 1.000 11.31000 91 VAL A C 1
ATOM 688 O O . VAL A 1 94 ? -2.36400 -16.05700 -9.50600 1.000 13.40000 91 VAL A O 1
ATOM 692 N N . ILE A 1 95 ? -0.86500 -17.26600 -8.34400 1.000 11.12000 92 ILE A N 1
ATOM 693 C CA . ILE A 1 95 ? -0.48200 -18.06800 -9.50500 1.000 8.08000 92 ILE A CA 1
ATOM 694 C C . ILE A 1 95 ? -0.75500 -19.53800 -9.20700 1.000 9.85000 92 ILE A C 1
ATOM 695 O O . ILE A 1 95 ? -0.12000 -20.13400 -8.32400 1.000 10.42000 92 ILE A O 1
ATOM 700 N N . PRO A 1 96 ? -1.72000 -20.14500 -9.89200 1.000 9.58000 93 PRO A N 1
ATOM 701 C CA . PRO A 1 96 ? -1.98800 -21.57200 -9.68800 1.000 11.61000 93 PRO A CA 1
ATOM 702 C C . PRO A 1 96 ? -0.80800 -22.43000 -10.12300 1.000 10.41000 93 PRO A C 1
ATOM 703 O O . PRO A 1 96 ? 0.08500 -21.99200 -10.84900 1.000 10.75000 93 PRO A O 1
ATOM 707 N N . GLY A 1 97 ? -0.80700 -23.67500 -9.66100 1.000 12.32000 94 GLY A N 1
ATOM 708 C CA . GLY A 1 97 ? 0.18800 -24.61400 -10.14000 1.000 12.56000 94 GLY A CA 1
ATOM 709 C C . GLY A 1 97 ? 0.09200 -24.82100 -11.64000 1.000 12.35000 94 GLY A C 1
ATOM 710 O O . GLY A 1 97 ? -0.98000 -24.73200 -12.24000 1.000 16.50000 94 GLY A O 1
ATOM 711 N N . ASN A 1 98 ? 1.24700 -25.09300 -12.25700 1.000 11.09000 95 ASN A N 1
ATOM 712 C CA . ASN A 1 98 ? 1.31400 -25.41800 -13.68600 1.000 11.95000 95 ASN A CA 1
ATOM 713 C C . ASN A 1 98 ? 0.78900 -24.28400 -14.56200 1.000 11.52000 95 ASN A C 1
ATOM 714 O O . ASN A 1 98 ? 0.10900 -24.50900 -15.56400 1.000 14.18000 95 ASN A O 1
ATOM 719 N N . SER A 1 99 ? 1.15700 -23.05900 -14.21100 1.000 9.41000 96 SER A N 1
ATOM 720 C CA . SER A 1 99 ? 0.72400 -21.86800 -14.92700 1.000 9.65000 96 SER A CA 1
ATOM 721 C C . SER A 1 99 ? 1.78400 -21.43100 -15.92100 1.000 9.14000 96 SER A C 1
ATOM 722 O O . SER A 1 99 ? 2.92200 -21.13400 -15.53200 1.000 10.32000 96 SER A O 1
ATOM 725 N N . THR A 1 100 ? 1.39500 -21.34600 -17.18700 1.000 9.14000 97 THR A N 1
ATOM 726 C CA . THR A 1 100 ? 2.13100 -20.52900 -18.13600 1.000 8.53000 97 THR A CA 1
ATOM 727 C C . THR A 1 100 ? 1.94700 -19.04800 -17.79800 1.000 8.58000 97 THR A C 1
ATOM 728 O O . THR A 1 100 ? 0.82900 -18.60200 -17.52100 1.000 12.79000 97 THR A O 1
ATOM 732 N N . LEU A 1 101 ? 3.04700 -18.29100 -17.78800 1.000 8.32000 98 LEU A N 1
ATOM 733 C CA . LEU A 1 101 ? 3.02700 -16.87400 -17.44500 1.000 7.37000 98 LEU A CA 1
ATOM 734 C C . LEU A 1 101 ? 3.34700 -16.01900 -18.66000 1.000 7.62000 98 LEU A C 1
ATOM 735 O O . LEU A 1 101 ? 4.27200 -16.32900 -19.42400 1.000 10.30000 98 LEU A O 1
ATOM 740 N N . ILE A 1 102 ? 2.60200 -14.93100 -18.81600 1.000 5.34000 99 ILE A N 1
ATOM 741 C CA . ILE A 1 102 ? 2.79300 -13.97500 -19.90900 1.000 6.89000 99 ILE A CA 1
ATOM 742 C C . ILE A 1 102 ? 3.21900 -12.64600 -19.30700 1.000 10.49000 99 ILE A C 1
ATOM 743 O O . ILE A 1 102 ? 2.45000 -12.01800 -18.56900 1.000 11.61000 99 ILE A O 1
ATOM 748 N N . PHE A 1 103 ? 4.44100 -12.21100 -19.60700 1.000 6.74000 100 PHE A N 1
ATOM 749 C CA . PHE A 1 103 ? 4.93900 -10.93000 -19.11700 1.000 6.26000 100 PHE A CA 1
ATOM 750 C C . PHE A 1 103 ? 5.17800 -9.98500 -20.28800 1.000 9.45000 100 PHE A C 1
ATOM 751 O O . PHE A 1 103 ? 6.00400 -10.27700 -21.16500 1.000 9.78000 100 PHE A O 1
ATOM 759 N N . GLU A 1 104 ? 4.51200 -8.83100 -20.26900 1.000 8.10000 101 GLU A N 1
ATOM 760 C CA . GLU A 1 104 ? 4.99400 -7.70500 -21.05800 1.000 10.80000 101 GLU A CA 1
ATOM 761 C C . GLU A 1 104 ? 6.15400 -7.07400 -20.31200 1.000 8.75000 101 GLU A C 1
ATOM 762 O O . GLU A 1 104 ? 6.05300 -6.81000 -19.11000 1.000 10.70000 101 GLU A O 1
ATOM 768 N N . VAL A 1 105 ? 7.25600 -6.83100 -21.01400 1.000 7.39000 102 VAL A N 1
ATOM 769 C CA . VAL A 1 105 ? 8.47200 -6.33700 -20.38500 1.000 8.52000 102 VAL A CA 1
ATOM 770 C C . VAL A 1 105 ? 9.05000 -5.21500 -21.22700 1.000 9.09000 102 VAL A C 1
ATOM 771 O O . VAL A 1 105 ? 9.11900 -5.31800 -22.45500 1.000 9.88000 102 VAL A O 1
ATOM 775 N N . GLU A 1 106 ? 9.45500 -4.14100 -20.56600 1.000 8.83000 103 GLU A N 1
ATOM 776 C CA . GLU A 1 106 ? 10.16000 -3.03800 -21.19800 1.000 7.43000 103 GLU A CA 1
ATOM 777 C C . GLU A 1 106 ? 11.47700 -2.86700 -20.46100 1.000 7.23000 103 GLU A C 1
ATOM 778 O O . GLU A 1 106 ? 11.48100 -2.63700 -19.24700 1.000 8.49000 103 GLU A O 1
ATOM 784 N N . LEU A 1 107 ? 12.59700 -3.02200 -21.18300 1.000 6.85000 104 LEU A N 1
ATOM 785 C CA . LEU A 1 107 ? 13.93100 -2.89900 -20.59200 1.000 8.31000 104 LEU A CA 1
ATOM 786 C C . LEU A 1 107 ? 14.32700 -1.42300 -20.57600 1.000 6.72000 104 LEU A C 1
ATOM 787 O O . LEU A 1 107 ? 14.70000 -0.84700 -21.60300 1.000 10.18000 104 LEU A O 1
ATOM 792 N N . LEU A 1 108 ? 14.22400 -0.80200 -19.40100 1.000 7.03000 105 LEU A N 1
ATOM 793 C CA . LEU A 1 108 ? 14.44000 0.63300 -19.24500 1.000 8.62000 105 LEU A CA 1
ATOM 794 C C . LEU A 1 108 ? 15.88300 0.98500 -18.91600 1.000 9.22000 105 LEU A C 1
ATOM 795 O O . LEU A 1 108 ? 16.33100 2.09300 -19.23500 1.000 14.18000 105 LEU A O 1
ATOM 800 N N . GLY A 1 109 ? 16.61600 0.08700 -18.27200 1.000 8.91000 106 GLY A N 1
ATOM 801 C CA . GLY A 1 109 ? 17.98200 0.39500 -17.89500 1.000 11.00000 106 GLY A CA 1
ATOM 802 C C . GLY A 1 109 ? 18.78800 -0.85800 -17.66600 1.000 9.47000 106 GLY A C 1
ATOM 803 O O . GLY A 1 109 ? 18.24900 -1.92000 -17.34000 1.000 8.57000 106 GLY A O 1
ATOM 804 N N . ILE A 1 110 ? 20.09700 -0.73400 -17.87700 1.000 9.30000 107 ILE A N 1
ATOM 805 C CA . ILE A 1 110 ? 21.07400 -1.76700 -17.55200 1.000 11.05000 107 ILE A CA 1
ATOM 806 C C . ILE A 1 110 ? 22.14500 -1.08600 -16.72400 1.000 12.73000 107 ILE A C 1
ATOM 807 O O . ILE A 1 110 ? 22.85600 -0.21000 -17.23300 1.000 13.91000 107 ILE A O 1
ATOM 812 N N . ASN A 1 111 ? 22.28100 -1.49600 -15.46300 1.000 12.14000 108 ASN A N 1
ATOM 813 C CA . ASN A 1 111 ? 23.13900 -0.78800 -14.52800 1.000 14.78000 108 ASN A CA 1
ATOM 814 C C . ASN A 1 111 ? 22.82300 0.70200 -14.60500 1.000 18.91000 108 ASN A C 1
ATOM 815 O O . ASN A 1 111 ? 21.67100 1.09000 -14.39600 1.000 19.70000 108 ASN A O 1
ATOM 820 N N . ASN A 1 112 ? 23.80900 1.54000 -14.92600 1.000 20.37000 109 ASN A N 1
ATOM 821 C CA . ASN A 1 112 ? 23.58900 2.98200 -15.00500 1.000 27.10000 109 ASN A CA 1
ATOM 822 C C . ASN A 1 112 ? 23.09100 3.46100 -16.36700 1.000 27.71000 109 ASN A C 1
ATOM 823 O O . ASN A 1 112 ? 22.75600 4.64500 -16.50400 1.000 29.94000 109 ASN A O 1
ATOM 828 N N . LYS A 1 113 ? 23.03300 2.59400 -17.37200 1.000 19.33000 110 LYS A N 1
ATOM 829 C CA . LYS A 1 113 ? 22.60600 3.01400 -18.70200 1.000 17.48000 110 LYS A CA 1
ATOM 830 C C . LYS A 1 113 ? 21.08800 3.08200 -18.79900 1.000 20.84000 110 LYS A C 1
ATOM 831 O O . LYS A 1 113 ? 20.38100 2.17400 -18.35900 1.000 19.82000 110 LYS A O 1
ATOM 837 N N . ARG A 1 114 ? 20.59300 4.16600 -19.38400 1.000 20.12000 111 ARG A N 1
ATOM 838 C CA . ARG A 1 114 ? 19.15900 4.34700 -19.56600 1.000 18.55000 111 ARG A CA 1
ATOM 839 C C . ARG A 1 114 ? 18.81900 4.55100 -21.04400 1.000 22.36000 111 ARG A C 1
ATOM 840 O O . ARG A 1 114 ? 17.82900 4.00800 -21.54300 1.000 26.79000 111 ARG A O 1
ATOM 848 N N . MET B 1 4 ? 31.15900 -10.79200 -24.01200 1.000 35.60000 1 MET B N 1
ATOM 849 C CA . MET B 1 4 ? 30.22800 -9.81400 -24.55600 1.000 29.30000 1 MET B CA 1
ATOM 850 C C . MET B 1 4 ? 29.37800 -10.41300 -25.67400 1.000 20.68000 1 MET B C 1
ATOM 851 O O . MET B 1 4 ? 28.25800 -10.86300 -25.43300 1.000 26.13000 1 MET B O 1
ATOM 853 N N . GLY B 1 5 ? 29.92700 -10.43900 -26.89300 1.000 15.65000 2 GLY B N 1
ATOM 854 C CA . GLY B 1 5 ? 29.16100 -10.82100 -28.07200 1.000 14.42000 2 GLY B CA 1
ATOM 855 C C . GLY B 1 5 ? 28.58300 -12.22100 -28.03100 1.000 12.52000 2 GLY B C 1
ATOM 856 O O . GLY B 1 5 ? 27.59100 -12.49900 -28.72300 1.000 13.71000 2 GLY B O 1
ATOM 857 N N . VAL B 1 6 ? 29.18400 -13.11800 -27.25900 1.000 10.50000 3 VAL B N 1
ATOM 858 C CA . VAL B 1 6 ? 28.62200 -14.43900 -27.01400 1.000 9.16000 3 VAL B CA 1
ATOM 859 C C . VAL B 1 6 ? 28.82100 -14.76900 -25.54200 1.000 11.25000 3 VAL B C 1
ATOM 860 O O . VAL B 1 6 ? 29.83800 -14.40200 -24.94100 1.000 14.40000 3 VAL B O 1
ATOM 864 N N . THR B 1 7 ? 27.82800 -15.42300 -24.95400 1.000 8.17000 4 THR B N 1
ATOM 865 C CA . THR B 1 7 ? 27.93400 -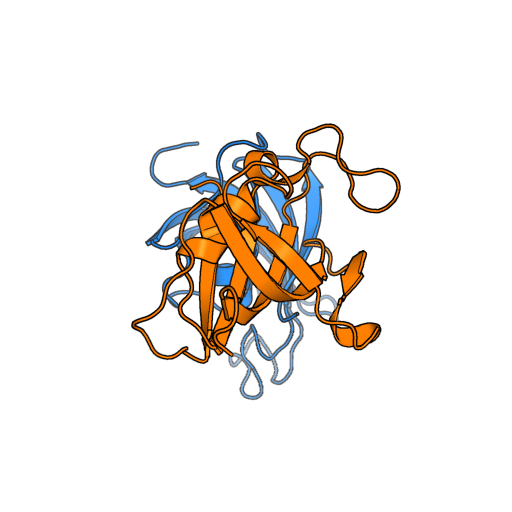15.94300 -23.59900 1.000 10.26000 4 THR B CA 1
ATOM 866 C C . THR B 1 7 ? 27.50800 -17.40100 -23.60900 1.000 13.02000 4 THR B C 1
ATOM 867 O O . THR B 1 7 ? 26.73300 -17.82500 -24.46500 1.000 9.37000 4 THR B O 1
ATOM 871 N N . LYS B 1 8 ? 28.01600 -18.17000 -22.64700 1.000 10.07000 5 LYS B N 1
ATOM 872 C CA . LYS B 1 8 ? 27.85200 -19.61600 -22.66700 1.000 9.51000 5 LYS B CA 1
ATOM 873 C C . LYS B 1 8 ? 27.30700 -20.10700 -21.33800 1.000 10.01000 5 LYS B C 1
ATOM 874 O O . LYS B 1 8 ? 27.84300 -19.77200 -20.27900 1.000 11.56000 5 LYS B O 1
ATOM 880 N N . GLU B 1 9 ? 26.24600 -20.89800 -21.38600 1.000 8.55000 6 GLU B N 1
ATOM 881 C CA . GLU B 1 9 ? 25.73900 -21.58700 -20.20900 1.000 9.38000 6 GLU B CA 1
ATOM 882 C C . GLU B 1 9 ? 26.08200 -23.06100 -20.33700 1.000 13.26000 6 GLU B C 1
ATOM 883 O O . GLU B 1 9 ? 25.70600 -23.70400 -21.32300 1.000 12.02000 6 GLU B O 1
ATOM 889 N N . LEU B 1 10 ? 26.82500 -23.58900 -19.36600 1.000 11.18000 7 LEU B N 1
ATOM 890 C CA . LEU B 1 10 ? 27.19400 -24.99600 -19.39500 1.000 13.13000 7 LEU B CA 1
ATOM 891 C C . LEU B 1 10 ? 26.00400 -25.86100 -18.99900 1.000 13.08000 7 LEU B C 1
ATOM 892 O O . LEU B 1 10 ? 25.32000 -25.57700 -18.00700 1.000 17.51000 7 LEU B O 1
ATOM 897 N N . LYS B 1 11 ? 25.74700 -26.90300 -19.78800 1.000 12.13000 8 LYS B N 1
ATOM 898 C CA . LYS B 1 11 ? 24.69300 -27.86600 -19.49200 1.000 11.34000 8 LYS B CA 1
ATOM 899 C C . LYS B 1 11 ? 25.22400 -29.19200 -18.97100 1.000 12.71000 8 LYS B C 1
ATOM 900 O O . LYS B 1 11 ? 24.63900 -29.76300 -18.04300 1.000 15.92000 8 LYS B O 1
ATOM 906 N N . SER B 1 12 ? 26.32900 -29.69400 -19.52900 1.000 12.08000 9 SER B N 1
ATOM 907 C CA . SER B 1 12 ? 26.96100 -30.91400 -19.05600 1.000 13.26000 9 SER B CA 1
ATOM 908 C C . SER B 1 12 ? 28.46400 -30.75600 -19.26300 1.000 15.99000 9 SER B C 1
ATOM 909 O O . SER B 1 12 ? 28.88400 -30.35400 -20.35400 1.000 11.78000 9 SER B O 1
ATOM 912 N N . PRO B 1 13 ? 29.28300 -31.02200 -18.24900 1.000 12.66000 10 PRO B N 1
ATOM 913 C CA . PRO B 1 13 ? 30.72700 -30.77500 -18.39000 1.000 13.51000 10 PRO B CA 1
ATOM 914 C C . PRO B 1 13 ? 31.40300 -31.73900 -19.35000 1.000 15.81000 10 PRO B C 1
ATOM 915 O O . PRO B 1 13 ? 31.01800 -32.90200 -19.49000 1.000 15.25000 10 PRO B O 1
ATOM 919 N N . GLY B 1 14 ? 32.43500 -31.23100 -20.01100 1.000 13.73000 11 GLY B N 1
ATOM 920 C CA . GLY B 1 14 ? 33.37200 -32.05100 -20.75000 1.000 11.69000 11 GLY B CA 1
ATOM 921 C C . GLY B 1 14 ? 34.49800 -32.51900 -19.85200 1.000 11.55000 11 GLY B C 1
ATOM 922 O O . GLY B 1 14 ? 34.38400 -32.53700 -18.62300 1.000 14.81000 11 GLY B O 1
ATOM 923 N N . ASN B 1 15 ? 35.61700 -32.88300 -20.47600 1.000 11.11000 12 ASN B N 1
ATOM 924 C CA . ASN B 1 15 ? 36.72200 -33.40600 -19.67400 1.000 12.07000 12 ASN B CA 1
ATOM 925 C C . ASN B 1 15 ? 37.49300 -32.31500 -18.94400 1.000 14.67000 12 ASN B C 1
ATOM 926 O O . ASN B 1 15 ? 38.32300 -32.63700 -18.08800 1.000 14.54000 12 ASN B O 1
ATOM 931 N N . GLY B 1 16 ? 37.20400 -31.04400 -19.21700 1.000 13.29000 13 GLY B N 1
ATOM 932 C CA . GLY B 1 16 ? 37.80300 -29.95400 -18.47900 1.000 12.66000 13 GLY B CA 1
ATOM 933 C C . GLY B 1 16 ? 39.24300 -29.65200 -18.81100 1.000 14.60000 13 GLY B C 1
ATOM 934 O O . GLY B 1 16 ? 39.85100 -28.81400 -18.13300 1.000 17.00000 13 GLY B O 1
ATOM 935 N N . VAL B 1 17 ? 39.81700 -30.29400 -19.83300 1.000 11.96000 14 VAL B N 1
ATOM 936 C CA . VAL B 1 17 ? 41.25200 -30.16100 -20.06300 1.000 13.07000 14 VAL B CA 1
ATOM 937 C C . VAL B 1 17 ? 41.60700 -29.91200 -21.52800 1.000 9.64000 14 VAL B C 1
ATOM 938 O O . VAL B 1 17 ? 42.58000 -29.20500 -21.81300 1.000 10.47000 14 VAL B O 1
ATOM 942 N N . ASP B 1 18 ? 40.85500 -30.49600 -22.46200 1.000 11.23000 15 ASP B N 1
ATOM 943 C CA . ASP B 1 18 ? 41.11000 -30.32800 -23.88900 1.000 8.35000 15 ASP B CA 1
ATOM 944 C C . ASP B 1 18 ? 40.17600 -29.26700 -24.44100 1.000 7.91000 15 ASP B C 1
ATOM 945 O O . ASP B 1 18 ? 38.95500 -29.45500 -24.43300 1.000 10.11000 15 ASP B O 1
ATOM 950 N N . PHE B 1 19 ? 40.74400 -28.17000 -24.93600 1.000 9.00000 16 PHE B N 1
ATOM 951 C CA . PHE B 1 19 ? 39.98900 -27.04200 -25.46400 1.000 7.23000 16 PHE B CA 1
ATOM 952 C C . PHE B 1 19 ? 40.41200 -26.76000 -26.89700 1.000 10.25000 16 PHE B C 1
ATOM 953 O O . PHE B 1 19 ? 41.61000 -26.80300 -27.20400 1.000 11.98000 16 PHE B O 1
ATOM 961 N N . PRO B 1 20 ? 39.46600 -26.48400 -27.79100 1.000 8.41000 17 PRO B N 1
ATOM 962 C CA . PRO B 1 20 ? 39.83300 -26.14500 -29.17400 1.000 8.83000 17 PRO B CA 1
ATOM 963 C C . PRO B 1 20 ? 40.70800 -24.90200 -29.22800 1.000 9.00000 17 PRO B C 1
ATOM 964 O O . PRO B 1 20 ? 40.52500 -23.95100 -28.46100 1.000 10.97000 17 PRO B O 1
ATOM 968 N N . LYS B 1 21 ? 41.67400 -24.92000 -30.14200 1.000 10.52000 18 LYS B N 1
ATOM 969 C CA . LYS B 1 21 ? 42.52400 -23.77400 -30.42100 1.000 9.82000 18 LYS B CA 1
ATOM 970 C C . LYS B 1 21 ? 42.22600 -23.26700 -31.82300 1.000 9.79000 18 LYS B C 1
ATOM 971 O O . LYS B 1 21 ? 41.74100 -24.00800 -32.67700 1.000 10.51000 18 LYS B O 1
ATOM 977 N N . LYS B 1 22 ? 42.51200 -21.98900 -32.04600 1.000 9.56000 19 LYS B N 1
ATOM 978 C CA . LYS B 1 22 ? 42.35300 -21.41400 -33.37200 1.000 10.57000 19 LYS B CA 1
ATOM 979 C C . LYS B 1 22 ? 43.07700 -22.26600 -34.40300 1.000 10.68000 19 LYS B C 1
ATOM 980 O O . LYS B 1 22 ? 44.25700 -22.59000 -34.24300 1.000 11.20000 19 LYS B O 1
ATOM 986 N N . GLY B 1 23 ? 42.36500 -22.63500 -35.45600 1.000 9.35000 20 GLY B N 1
ATOM 987 C CA . GLY B 1 23 ? 42.91100 -23.47100 -36.50100 1.000 10.22000 20 GLY B CA 1
ATOM 988 C C . GLY B 1 23 ? 42.57800 -24.93900 -36.36000 1.000 9.32000 20 GLY B C 1
ATOM 989 O O . GLY B 1 23 ? 42.69900 -25.68600 -37.33500 1.000 11.36000 20 GLY B O 1
ATOM 990 N N . ASP B 1 24 ? 42.17500 -25.37100 -35.16500 1.000 9.82000 21 ASP B N 1
ATOM 991 C CA . ASP B 1 24 ? 41.72800 -26.74400 -34.98000 1.000 8.83000 21 ASP B CA 1
ATOM 992 C C . ASP B 1 24 ? 40.44900 -26.99600 -35.76900 1.000 10.47000 21 ASP B C 1
ATOM 993 O O . ASP B 1 24 ? 39.66000 -26.08600 -36.03000 1.000 9.80000 21 ASP B O 1
ATOM 998 N N . PHE B 1 25 ? 40.24100 -28.24900 -36.14000 1.000 11.89000 22 PHE B N 1
ATOM 999 C CA . PHE B 1 25 ? 38.93900 -28.68000 -36.62000 1.000 8.71000 22 PHE B CA 1
ATOM 1000 C C . PHE B 1 25 ? 38.16600 -29.27600 -35.45700 1.000 12.080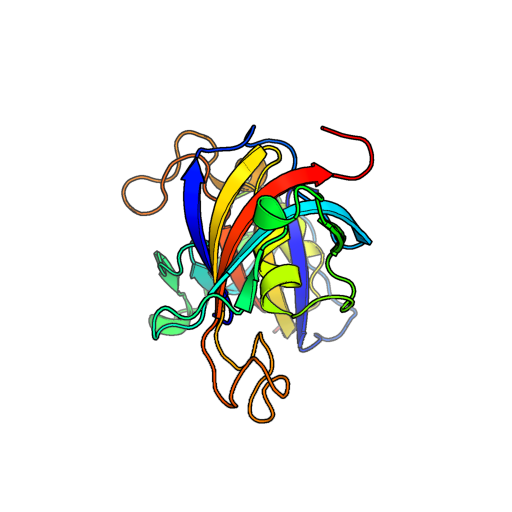00 22 PHE B C 1
ATOM 1001 O O . PHE B 1 25 ? 38.74100 -29.94300 -34.59500 1.000 14.48000 22 PHE B O 1
ATOM 1009 N N . VAL B 1 26 ? 36.87500 -28.98000 -35.40200 1.000 9.13000 23 VAL B N 1
ATOM 1010 C CA . VAL B 1 26 ? 36.01000 -29.49700 -34.35200 1.000 9.46000 23 VAL B CA 1
ATOM 1011 C C . VAL B 1 26 ? 34.83300 -30.23000 -34.97700 1.000 9.14000 23 VAL B C 1
ATOM 1012 O O . VAL B 1 26 ? 34.39200 -29.92100 -36.08700 1.000 10.28000 23 VAL B O 1
ATOM 1016 N N . THR B 1 27 ? 34.32600 -31.21100 -34.25000 1.000 8.07000 24 THR B N 1
ATOM 1017 C CA . THR B 1 27 ? 33.09700 -31.90400 -34.59800 1.000 8.59000 24 THR B CA 1
ATOM 1018 C C . THR B 1 27 ? 32.04800 -31.55300 -33.54700 1.000 8.78000 24 THR B C 1
ATOM 1019 O O . THR B 1 27 ? 32.30000 -31.70900 -32.34800 1.000 9.13000 24 THR B O 1
ATOM 1023 N N . ILE B 1 28 ? 30.88700 -31.06700 -33.99300 1.000 8.52000 25 ILE B N 1
ATOM 1024 C CA . ILE B 1 28 ? 29.88200 -30.50500 -33.09200 1.000 8.10000 25 ILE B CA 1
ATOM 1025 C C . ILE B 1 28 ? 28.50100 -30.97600 -33.51900 1.000 10.39000 25 ILE B C 1
ATOM 1026 O O . ILE B 1 28 ? 28.20200 -31.06800 -34.71300 1.000 9.52000 25 ILE B O 1
ATOM 1031 N N . HIS B 1 29 ? 27.65500 -31.26800 -32.53900 1.000 9.46000 26 HIS B N 1
ATOM 1032 C CA . HIS B 1 29 ? 26.22500 -31.39200 -32.76600 1.000 8.49000 26 HIS B CA 1
ATOM 1033 C C . HIS B 1 29 ? 25.55500 -30.12500 -32.26300 1.000 10.52000 26 HIS B C 1
ATOM 1034 O O . HIS B 1 29 ? 25.85400 -29.67000 -31.15700 1.000 10.17000 26 HIS B O 1
ATOM 1041 N N . TYR B 1 30 ? 24.66000 -29.54700 -33.07100 1.000 8.39000 27 TYR B N 1
ATOM 1042 C CA . TYR B 1 30 ? 24.01900 -28.30000 -32.67600 1.000 6.68000 27 TYR B CA 1
ATOM 1043 C C . TYR B 1 30 ? 22.54300 -28.26500 -33.06000 1.000 8.32000 27 TYR B C 1
ATOM 1044 O O . TYR B 1 30 ? 22.08600 -28.98100 -33.95600 1.000 10.22000 27 TYR B O 1
ATOM 1053 N N . THR B 1 31 ? 21.81800 -27.37700 -32.37100 1.000 8.83000 28 THR B N 1
ATOM 1054 C CA . THR B 1 31 ? 20.48700 -26.92200 -32.75900 1.000 8.97000 28 THR B CA 1
ATOM 1055 C C . THR B 1 31 ? 20.46200 -25.40600 -32.62800 1.000 10.64000 28 THR B C 1
ATOM 1056 O O . THR B 1 31 ? 20.86100 -24.87300 -31.58900 1.000 15.00000 28 THR B O 1
ATOM 1060 N N . GLY B 1 32 ? 20.02000 -24.70800 -33.67100 1.000 8.40000 29 GLY B N 1
ATOM 1061 C CA . GLY B 1 32 ? 19.95700 -23.25300 -33.65900 1.000 7.90000 29 GLY B CA 1
ATOM 1062 C C . GLY B 1 32 ? 18.51300 -22.78200 -33.61900 1.000 8.77000 29 GLY B C 1
ATOM 1063 O O . GLY B 1 32 ? 17.68600 -23.25100 -34.39200 1.000 8.56000 29 GLY B O 1
ATOM 1064 N N . ARG B 1 33 ? 18.22000 -21.85500 -32.69900 1.000 7.94000 30 ARG B N 1
ATOM 1065 C CA . ARG B 1 33 ? 16.88400 -21.28000 -32.58200 1.000 8.77000 30 ARG B CA 1
ATOM 1066 C C . ARG B 1 33 ? 16.93500 -19.75900 -32.47400 1.000 9.82000 30 ARG B C 1
ATOM 1067 O O . ARG B 1 33 ? 17.91500 -19.17600 -31.99200 1.000 10.37000 30 ARG B O 1
ATOM 1075 N N . LEU B 1 34 ? 15.85300 -19.12000 -32.92800 1.000 8.06000 31 LEU B N 1
ATOM 1076 C CA . LEU B 1 34 ? 15.62100 -17.71100 -32.65000 1.000 8.32000 31 LEU B CA 1
ATOM 1077 C C . LEU B 1 34 ? 14.97600 -17.54000 -31.27100 1.000 8.61000 31 LEU B C 1
ATOM 1078 O O . LEU B 1 34 ? 14.46700 -18.48600 -30.66800 1.000 8.43000 31 LEU B O 1
ATOM 1083 N N . THR B 1 35 ? 15.02500 -16.31500 -30.75900 1.000 8.61000 32 THR B N 1
ATOM 1084 C CA . THR B 1 35 ? 14.47900 -16.11100 -29.42000 1.000 6.52000 32 THR B CA 1
ATOM 1085 C C . THR B 1 35 ? 12.96100 -16.19600 -29.39300 1.000 10.39000 32 THR B C 1
ATOM 1086 O O . THR B 1 35 ? 12.39800 -16.33500 -28.30500 1.000 9.00000 32 THR B O 1
ATOM 1090 N N . ASP B 1 36 ? 12.29000 -16.14500 -30.55200 1.000 11.30000 33 ASP B N 1
ATOM 1091 C CA . ASP B 1 36 ? 10.85100 -16.37800 -30.55800 1.000 9.60000 33 ASP B CA 1
ATOM 1092 C C . ASP B 1 36 ? 10.49500 -17.85700 -30.57800 1.000 9.89000 33 ASP B C 1
ATOM 1093 O O . ASP B 1 36 ? 9.30500 -18.19800 -30.60900 1.000 11.27000 33 ASP B O 1
ATOM 1098 N N . GLY B 1 37 ? 11.49600 -18.73700 -30.53600 1.000 10.30000 34 GLY B N 1
ATOM 1099 C CA . GLY B 1 37 ? 11.29300 -20.16400 -30.49400 1.000 11.12000 34 GLY B CA 1
ATOM 1100 C C . GLY B 1 37 ? 11.56900 -20.88100 -31.80300 1.000 10.18000 34 GLY B C 1
ATOM 1101 O O . GLY B 1 37 ? 11.79800 -22.09500 -31.78400 1.000 12.98000 34 GLY B O 1
ATOM 1102 N N . SER B 1 38 ? 11.57500 -20.16100 -32.92700 1.000 11.74000 35 SER B N 1
ATOM 1103 C CA . SER B 1 38 ? 11.76200 -20.78100 -34.24000 1.000 11.52000 35 SER B CA 1
ATOM 1104 C C . SER B 1 38 ? 13.06700 -21.56200 -34.30700 1.000 11.85000 35 SER B C 1
ATOM 1105 O O . SER B 1 38 ? 14.12500 -21.03200 -33.98100 1.000 14.21000 35 SER B O 1
ATOM 1108 N N . LYS B 1 39 ? 12.99500 -22.81800 -34.73700 1.000 11.10000 36 LYS B N 1
ATOM 1109 C CA . LYS B 1 39 ? 14.20700 -23.60200 -34.94600 1.000 10.07000 36 LYS B CA 1
ATOM 1110 C C . LYS B 1 39 ? 14.61400 -23.47400 -36.40700 1.000 12.86000 36 LYS B C 1
ATOM 1111 O O . LYS B 1 39 ? 13.84400 -23.83700 -37.30300 1.000 16.02000 36 LYS B O 1
ATOM 1117 N N . PHE B 1 40 ? 15.80600 -22.92800 -36.65900 1.000 10.65000 37 PHE B N 1
ATOM 1118 C CA . PHE B 1 40 ? 16.22600 -22.74800 -38.03900 1.000 10.37000 37 PHE B CA 1
ATOM 1119 C C . PHE B 1 40 ? 17.16900 -23.83500 -38.53500 1.000 13.52000 37 PHE B C 1
ATOM 1120 O O . PHE B 1 40 ? 17.32500 -23.96400 -39.75000 1.000 12.68000 37 PHE B O 1
ATOM 1128 N N . ASP B 1 41 ? 17.74400 -24.65900 -37.65300 1.000 9.74000 38 ASP B N 1
ATOM 1129 C CA . ASP B 1 41 ? 18.62900 -25.72800 -38.11000 1.000 9.97000 38 ASP B CA 1
ATOM 1130 C C . ASP B 1 41 ? 18.95300 -26.65600 -36.95200 1.000 11.46000 38 ASP B C 1
ATOM 1131 O O . ASP B 1 41 ? 18.93600 -26.24900 -35.78300 1.000 11.33000 38 ASP B O 1
ATOM 1136 N N . SER B 1 42 ? 19.28100 -27.89900 -37.28700 1.000 11.09000 39 SER B N 1
ATOM 1137 C CA . SER B 1 42 ? 19.75400 -28.83400 -36.27200 1.000 12.13000 39 SER B CA 1
ATOM 1138 C C . SER B 1 42 ? 20.56600 -29.92500 -36.94800 1.000 10.75000 39 SER B C 1
ATOM 1139 O O . SER B 1 42 ? 20.05800 -30.65100 -37.80800 1.000 15.03000 39 SER B O 1
ATOM 1142 N N . SER B 1 43 ? 21.84500 -30.03400 -36.57700 1.000 10.34000 40 SER B N 1
ATOM 1143 C CA . SER B 1 43 ? 22.66300 -31.20000 -36.90500 1.000 13.38000 40 SER B CA 1
ATOM 1144 C C . SER B 1 43 ? 22.12200 -32.46100 -36.25500 1.000 15.22000 40 SER B C 1
ATOM 1145 O O . SER B 1 43 ? 22.25700 -33.55200 -36.82300 1.000 13.57000 40 SER B O 1
ATOM 1148 N N . VAL B 1 44 ? 21.43200 -32.31600 -35.13100 1.000 13.27000 41 VAL B N 1
ATOM 1149 C CA . VAL B 1 44 ? 20.90200 -33.48600 -34.44500 1.000 17.56000 41 VAL B CA 1
ATOM 1150 C C . VAL B 1 44 ? 19.71900 -34.07600 -35.20100 1.000 17.58000 41 VAL B C 1
ATOM 1151 O O . VAL B 1 44 ? 19.57000 -35.30400 -35.29700 1.000 21.76000 41 VAL B O 1
ATOM 1155 N N . ASP B 1 45 ? 18.86000 -33.21800 -35.75400 1.000 19.04000 42 ASP B N 1
ATOM 1156 C CA . ASP B 1 45 ? 17.67200 -33.71800 -36.43500 1.000 21.23000 42 ASP B CA 1
ATOM 1157 C C . ASP B 1 45 ? 18.03500 -34.48300 -37.70300 1.000 23.32000 42 ASP B C 1
ATOM 1158 O O . ASP B 1 45 ? 17.31000 -35.40400 -38.09300 1.000 28.43000 42 ASP B O 1
ATOM 1163 N N . ARG B 1 46 ? 19.14100 -34.13300 -38.35800 1.000 23.98000 43 ARG B N 1
ATOM 1164 C CA . ARG B 1 46 ? 19.59000 -34.87000 -39.53000 1.000 23.05000 43 ARG B CA 1
ATOM 1165 C C . ARG B 1 46 ? 20.65600 -35.90100 -39.18100 1.000 21.36000 43 ARG B C 1
ATOM 1166 O O . ARG B 1 46 ? 21.21300 -36.54000 -40.08100 1.000 27.08000 43 ARG B O 1
ATOM 1174 N N . ASN B 1 47 ? 20.95100 -36.06900 -37.88900 1.000 20.97000 44 ASN B N 1
ATOM 1175 C CA . ASN B 1 47 ? 21.86400 -37.10200 -37.39800 1.000 24.67000 44 ASN B CA 1
ATOM 1176 C C . ASN B 1 47 ? 23.21200 -37.05700 -38.10900 1.000 25.49000 44 ASN B C 1
ATOM 1177 O O . ASN B 1 47 ? 23.85200 -38.08800 -38.35200 1.000 29.13000 44 ASN B O 1
ATOM 1182 N N . GLU B 1 48 ? 23.66800 -35.85100 -38.42800 1.000 21.42000 45 GLU B N 1
ATOM 1183 C CA . GLU B 1 48 ? 24.95600 -35.66200 -39.09300 1.000 21.38000 45 GLU B CA 1
ATOM 1184 C C . GLU B 1 48 ? 25.80600 -34.67000 -38.30900 1.000 19.70000 45 GLU B C 1
ATOM 1185 O O . GLU B 1 48 ? 25.59100 -33.44900 -38.41000 1.000 16.74000 45 GLU B O 1
ATOM 1191 N N . PRO B 1 49 ? 26.79300 -35.14200 -37.55100 1.000 17.18000 46 PRO B N 1
ATOM 1192 C CA . PRO B 1 49 ? 27.68400 -34.21400 -36.84100 1.000 14.54000 46 PRO B CA 1
ATOM 1193 C C . PRO B 1 49 ? 28.31000 -33.21400 -37.80300 1.000 14.97000 46 PRO B C 1
ATOM 1194 O O . PRO B 1 49 ? 28.65700 -33.54600 -38.93700 1.000 17.74000 46 PRO B O 1
ATOM 1198 N N . PHE B 1 50 ? 28.44600 -31.97700 -37.33800 1.000 10.53000 47 PHE B N 1
ATOM 1199 C CA . PHE B 1 50 ? 28.95400 -30.87500 -38.14200 1.000 11.64000 47 PHE B CA 1
ATOM 1200 C C . PHE B 1 50 ? 30.43600 -30.65100 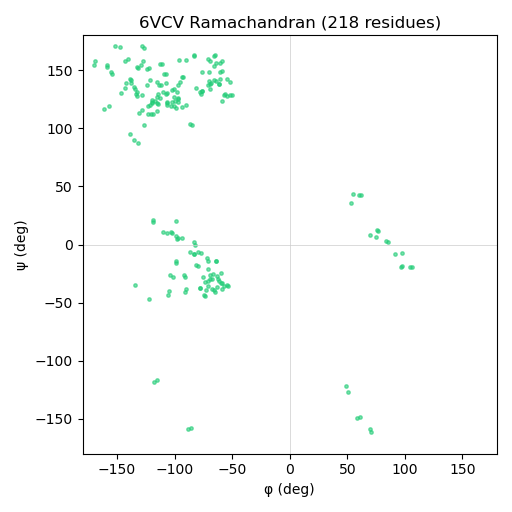-37.85800 1.000 9.98000 47 PHE B C 1
ATOM 1201 O O . PHE B 1 50 ? 30.85000 -30.57100 -36.69700 1.000 11.98000 47 PHE B O 1
ATOM 1209 N N . GLN B 1 51 ? 31.23100 -30.54400 -38.91700 1.000 9.01000 48 GLN B N 1
ATOM 1210 C CA . GLN B 1 51 ? 32.66600 -30.33100 -38.79700 1.000 9.77000 48 GLN B CA 1
ATOM 1211 C C . GLN B 1 51 ? 33.03600 -28.95600 -39.32600 1.000 9.82000 48 GLN B C 1
ATOM 1212 O O . GLN B 1 51 ? 32.52600 -28.52500 -40.36200 1.000 9.46000 48 GLN B O 1
ATOM 1218 N N . THR B 1 52 ? 33.92200 -28.26300 -38.60600 1.000 9.44000 49 THR B N 1
ATOM 1219 C CA . THR B 1 52 ? 34.37100 -26.95700 -39.06600 1.000 8.00000 49 THR B CA 1
ATOM 1220 C C . THR B 1 52 ? 35.73600 -26.66300 -38.47300 1.000 8.14000 49 THR B C 1
ATOM 1221 O O . THR B 1 52 ? 36.04300 -27.07300 -37.35400 1.000 8.62000 49 THR B O 1
ATOM 1225 N N . GLN B 1 53 ? 36.54100 -25.93000 -39.22300 1.000 8.06000 50 GLN B N 1
ATOM 1226 C CA . GLN B 1 53 ? 37.66200 -25.25700 -38.59900 1.000 9.17000 50 GLN B CA 1
ATOM 1227 C C . GLN B 1 53 ? 37.12300 -24.15200 -37.70600 1.000 7.84000 50 GLN B C 1
ATOM 1228 O O . GLN B 1 53 ? 36.17000 -23.45200 -38.06900 1.000 9.91000 50 GLN B O 1
ATOM 1234 N N . ILE B 1 54 ? 37.71800 -24.01300 -36.52400 1.000 7.49000 51 ILE B N 1
ATOM 1235 C CA . ILE B 1 54 ? 37.30300 -22.99600 -35.57100 1.000 8.07000 51 ILE B CA 1
ATOM 1236 C C . ILE B 1 54 ? 38.34400 -21.88200 -35.51300 1.000 9.48000 51 ILE B C 1
ATOM 1237 O O . ILE B 1 54 ? 39.55300 -22.10500 -35.69000 1.000 9.60000 51 ILE B O 1
ATOM 1242 N N . GLY B 1 55 ? 37.85300 -20.66200 -35.29200 1.000 8.13000 52 GLY B N 1
ATOM 1243 C CA . GLY B 1 55 ? 38.68600 -19.50600 -35.04500 1.000 9.63000 52 GLY B CA 1
ATOM 1244 C C . GLY B 1 55 ? 39.19300 -18.79500 -36.27400 1.000 12.06000 52 GLY B C 1
ATOM 1245 O O . GLY B 1 55 ? 39.94800 -17.82700 -36.13300 1.000 12.92000 52 GLY B O 1
ATOM 1246 N N . THR B 1 56 ? 38.80800 -19.23900 -37.47400 1.000 10.71000 53 THR B N 1
ATOM 1247 C CA . THR B 1 56 ? 39.35100 -18.70400 -38.71800 1.000 10.14000 53 THR B CA 1
ATOM 1248 C C . THR B 1 56 ? 38.28200 -18.06200 -39.58900 1.000 12.40000 53 THR B C 1
ATOM 1249 O O . THR B 1 56 ? 38.48500 -17.90900 -40.79500 1.000 12.66000 53 THR B O 1
ATOM 1253 N N . GLY B 1 57 ? 37.15100 -17.67400 -38.99900 1.000 9.34000 54 GLY B N 1
ATOM 1254 C CA . GLY B 1 57 ? 36.13000 -16.95700 -39.74200 1.000 9.47000 54 GLY B CA 1
ATOM 1255 C C . GLY B 1 57 ? 35.29400 -17.78200 -40.69200 1.000 12.06000 54 GLY B C 1
ATOM 1256 O O . GLY B 1 57 ? 34.59100 -17.20100 -41.52800 1.000 12.05000 54 GLY B O 1
ATOM 1257 N N . ARG B 1 58 ? 35.35500 -19.11400 -40.61700 1.000 9.44000 55 ARG B N 1
ATOM 1258 C CA . ARG B 1 58 ? 34.52000 -19.93900 -41.48300 1.000 9.20000 55 ARG B CA 1
ATOM 1259 C C . ARG B 1 58 ? 33.10900 -20.07200 -40.94100 1.000 9.86000 55 ARG B C 1
ATOM 1260 O O . ARG B 1 58 ? 32.20300 -20.45900 -41.68400 1.000 13.27000 55 ARG B O 1
ATOM 1268 N N . VAL B 1 59 ? 32.92100 -19.76600 -39.66000 1.000 8.29000 56 VAL B N 1
ATOM 1269 C CA . VAL B 1 59 ? 31.61400 -19.73200 -39.03100 1.000 5.45000 56 VAL B CA 1
ATOM 1270 C C . VAL B 1 59 ? 31.47800 -18.39000 -38.32900 1.000 7.48000 56 VAL B C 1
ATOM 1271 O O . VAL B 1 59 ? 32.43100 -17.62100 -38.22500 1.000 9.13000 56 VAL B O 1
ATOM 1275 N N . ILE B 1 60 ? 30.25900 -18.11800 -37.85800 1.000 6.73000 57 ILE B N 1
ATOM 1276 C CA . ILE B 1 60 ? 29.96600 -16.82800 -37.25500 1.000 6.87000 57 ILE B CA 1
ATOM 1277 C C . ILE B 1 60 ? 30.85500 -16.59400 -36.03600 1.000 7.84000 57 ILE B C 1
ATOM 1278 O O . ILE B 1 60 ? 31.36300 -17.53300 -35.40200 1.000 7.99000 57 ILE B O 1
ATOM 1283 N N . LYS B 1 61 ? 31.04200 -15.31900 -35.70600 1.000 7.22000 58 LYS B N 1
ATOM 1284 C CA . LYS B 1 61 ? 31.95400 -14.95300 -34.62600 1.000 9.12000 58 LYS B CA 1
ATOM 1285 C C . LYS B 1 61 ? 31.55400 -15.58800 -33.29700 1.000 8.92000 58 LYS B C 1
ATOM 1286 O O . LYS B 1 61 ? 32.41500 -15.98400 -32.50700 1.000 8.44000 58 LYS B O 1
ATOM 1292 N N . GLY B 1 62 ? 30.25800 -15.68100 -33.01400 1.000 5.97000 59 GLY B N 1
ATOM 1293 C CA . GLY B 1 62 ? 29.85300 -16.27700 -31.74900 1.000 8.35000 59 GLY B CA 1
ATOM 1294 C C . GLY B 1 62 ? 30.33800 -17.70600 -31.58900 1.000 8.00000 59 GLY B C 1
ATOM 1295 O O . GLY B 1 62 ? 30.60500 -18.16000 -30.47000 1.000 8.13000 59 GLY B O 1
ATOM 1296 N N . TRP B 1 63 ? 30.42500 -18.44700 -32.69400 1.000 7.38000 60 TRP B N 1
ATOM 1297 C CA . TRP B 1 63 ? 31.01600 -19.77600 -32.63700 1.000 7.51000 60 TRP B CA 1
ATOM 1298 C C . TRP B 1 63 ? 32.53100 -19.70000 -32.50100 1.000 6.74000 60 TRP B C 1
ATOM 1299 O O . TRP B 1 63 ? 33.13100 -20.46400 -31.73700 1.000 6.65000 60 TRP B O 1
ATOM 1310 N N . ASP B 1 64 ? 33.17100 -18.80800 -33.25800 1.000 6.53000 61 ASP B N 1
ATOM 1311 C CA . ASP B 1 64 ? 34.63100 -18.76400 -33.24300 1.000 6.13000 61 ASP B CA 1
ATOM 1312 C C . ASP B 1 64 ? 35.14900 -18.40800 -31.86000 1.000 9.11000 61 ASP B C 1
ATOM 1313 O O . ASP B 1 64 ? 36.25100 -18.81400 -31.48200 1.000 10.00000 61 ASP B O 1
ATOM 1318 N N . GLU B 1 65 ? 34.37300 -17.64500 -31.10100 1.000 7.83000 62 GLU B N 1
ATOM 1319 C CA . GLU B 1 65 ? 34.75900 -17.25000 -29.75300 1.000 8.99000 62 GLU B CA 1
ATOM 1320 C C . GLU B 1 65 ? 34.26000 -18.22200 -28.69000 1.000 11.31000 62 GLU B C 1
ATOM 1321 O O . GLU B 1 65 ? 34.99800 -18.54700 -27.75300 1.000 10.79000 62 GLU B O 1
ATOM 1327 N N . GLY B 1 66 ? 33.02900 -18.70400 -28.81700 1.000 7.60000 63 GLY B N 1
ATOM 1328 C CA . GLY B 1 66 ? 32.45500 -19.55000 -27.79000 1.000 7.78000 63 GLY B CA 1
ATOM 1329 C C . GLY B 1 66 ? 32.93300 -20.98500 -27.79500 1.000 9.07000 63 GLY B C 1
ATOM 1330 O O . GLY B 1 66 ? 33.10900 -21.59200 -26.74000 1.000 7.99000 63 GLY B O 1
ATOM 1331 N N . VAL B 1 67 ? 33.14600 -21.55800 -28.97200 1.000 9.28000 64 VAL B N 1
ATOM 1332 C CA . VAL B 1 67 ? 33.52400 -22.97000 -29.02500 1.000 8.38000 64 VAL B CA 1
ATOM 1333 C C . VAL B 1 67 ? 34.90100 -23.20900 -28.39600 1.000 7.57000 64 VAL B C 1
ATOM 1334 O O . VAL B 1 67 ? 35.06500 -24.20800 -27.68300 1.000 9.42000 64 VAL B O 1
ATOM 1338 N N . PRO B 1 68 ? 35.90600 -22.34200 -28.57000 1.000 8.62000 65 PRO B N 1
ATOM 1339 C CA . PRO B 1 68 ? 37.18800 -22.56800 -27.87200 1.000 8.04000 65 PRO B CA 1
ATOM 1340 C C . PRO B 1 68 ? 37.09300 -22.50700 -26.35000 1.000 11.90000 65 PRO B C 1
ATOM 1341 O O . PRO B 1 68 ? 38.03000 -22.95200 -25.66800 1.000 11.85000 65 PRO B O 1
ATOM 1345 N N . GLN B 1 69 ? 35.99700 -21.99300 -25.79900 1.000 9.60000 66 GLN B N 1
ATOM 1346 C CA . GLN B 1 69 ? 35.79300 -21.97000 -24.35500 1.000 8.68000 66 GLN B CA 1
ATOM 1347 C C . GLN B 1 69 ? 35.23100 -23.28100 -23.82900 1.000 10.44000 66 GLN B C 1
ATOM 1348 O O . GLN B 1 69 ? 35.13000 -23.44200 -22.60900 1.000 12.01000 66 GLN B O 1
ATOM 1354 N N . MET B 1 70 ? 34.84400 -24.19800 -24.71600 1.000 8.82000 67 MET B N 1
ATOM 1355 C CA . MET B 1 70 ? 34.28000 -25.48500 -24.32900 1.000 8.87000 67 MET B CA 1
ATOM 1356 C C . MET B 1 70 ? 35.36000 -26.54800 -24.24700 1.000 8.29000 67 MET B C 1
ATOM 1357 O O . MET B 1 70 ? 36.29800 -26.56700 -25.05000 1.000 9.11000 67 MET B O 1
ATOM 1362 N N . SER B 1 71 ? 35.22100 -27.45200 -23.29000 1.000 9.20000 68 SER B N 1
ATOM 1363 C CA . SER B 1 71 ? 36.13000 -28.58800 -23.25700 1.000 8.98000 68 SER B CA 1
ATOM 1364 C C . SER B 1 71 ? 35.49800 -29.79200 -23.94900 1.000 9.80000 68 SER B C 1
ATOM 1365 O O . SER B 1 71 ? 34.27800 -29.86600 -24.13600 1.000 10.16000 68 SER B O 1
ATOM 1368 N N . LEU B 1 72 ? 36.36200 -30.71600 -24.37300 1.000 9.26000 69 LEU B N 1
ATOM 1369 C CA . LEU B 1 72 ? 35.91600 -31.87300 -25.14100 1.000 7.38000 69 LEU B CA 1
ATOM 1370 C C . LEU B 1 72 ? 34.81500 -32.62600 -24.40300 1.000 10.47000 69 LEU B C 1
ATOM 1371 O O . LEU B 1 72 ? 34.97900 -33.01400 -23.24500 1.000 12.76000 69 LEU B O 1
ATOM 1376 N N . GLY B 1 73 ? 33.69700 -32.85800 -25.09400 1.000 9.84000 70 GLY B N 1
ATOM 1377 C CA . GLY B 1 73 ? 32.53400 -33.50700 -24.51700 1.000 12.99000 70 GLY B CA 1
ATOM 1378 C C . GLY B 1 73 ? 31.50600 -32.57800 -23.90200 1.000 12.24000 70 GLY B C 1
ATOM 1379 O O . GLY B 1 73 ? 30.40900 -33.03700 -23.53800 1.000 13.57000 70 GLY B O 1
ATOM 1380 N N . GLU B 1 74 ? 31.80900 -31.29300 -23.78100 1.000 9.31000 71 GLU B N 1
ATOM 1381 C CA . GLU B 1 74 ? 30.88400 -30.36700 -23.14300 1.000 9.62000 71 GLU B CA 1
ATOM 1382 C C . GLU B 1 74 ? 29.59900 -30.20300 -23.95000 1.000 10.70000 71 GLU B C 1
ATOM 1383 O O . GLU B 1 74 ? 29.61300 -30.15900 -25.18400 1.000 10.39000 71 GLU B O 1
ATOM 1389 N N . LYS B 1 75 ? 28.48500 -30.11000 -23.23100 1.000 9.47000 72 LYS B N 1
ATOM 1390 C CA . LYS B 1 75 ? 27.21100 -29.61700 -23.74400 1.000 9.06000 72 LYS B CA 1
ATOM 1391 C C . LYS B 1 75 ? 26.96000 -28.23100 -23.17200 1.000 9.21000 72 LYS B C 1
ATOM 1392 O O . LYS B 1 75 ? 27.04900 -28.03700 -21.95400 1.000 10.34000 72 LYS B O 1
ATOM 1398 N N . ALA B 1 76 ? 26.62800 -27.27300 -24.03700 1.000 9.44000 73 ALA B N 1
ATOM 1399 C CA . ALA B 1 76 ? 26.40900 -25.91100 -23.57600 1.000 7.97000 73 ALA B CA 1
ATOM 1400 C C . ALA B 1 76 ? 25.41900 -25.20900 -24.49300 1.000 9.30000 73 ALA B C 1
ATOM 1401 O O . ALA B 1 76 ? 25.04200 -25.72300 -25.55300 1.000 11.20000 73 ALA B O 1
ATOM 1403 N N . VAL B 1 77 ? 24.98200 -24.02400 -24.07000 1.000 8.06000 74 VAL B N 1
ATOM 1404 C CA . VAL B 1 77 ? 24.13800 -23.16500 -24.89500 1.000 9.48000 74 VAL B CA 1
ATOM 1405 C C . VAL B 1 77 ? 24.87000 -21.85200 -25.11800 1.000 9.15000 74 VAL B C 1
ATOM 1406 O O . VAL B 1 77 ? 25.23500 -21.16800 -24.15200 1.000 10.57000 74 VAL B O 1
ATOM 1410 N N . LEU B 1 78 ? 25.05800 -21.48300 -26.38500 1.000 9.06000 75 LEU B N 1
ATOM 1411 C CA . LEU B 1 78 ? 25.63200 -20.19000 -26.74600 1.000 6.85000 75 LEU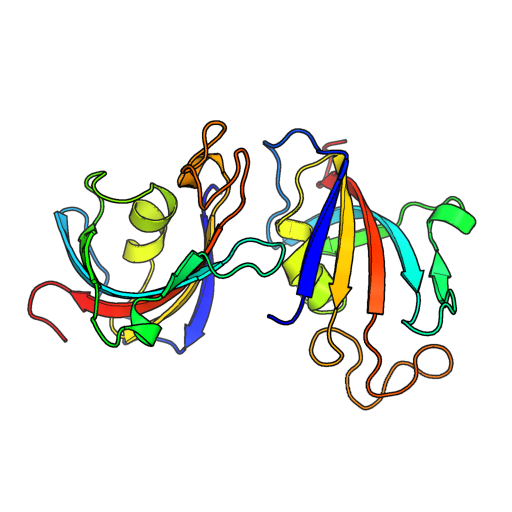 B CA 1
ATOM 1412 C C . LEU B 1 78 ? 24.51500 -19.21300 -27.07600 1.000 9.88000 75 LEU B C 1
ATOM 1413 O O . LEU B 1 78 ? 23.67000 -19.49700 -27.92800 1.000 10.71000 75 LEU B O 1
ATOM 1418 N N . THR B 1 79 ? 24.50900 -18.07000 -26.39200 1.000 7.02000 76 THR B N 1
ATOM 1419 C CA . THR B 1 79 ? 23.62700 -16.96500 -26.73800 1.000 8.61000 76 THR B CA 1
ATOM 1420 C C . THR B 1 79 ? 24.46300 -15.91500 -27.45100 1.000 9.07000 76 THR B C 1
ATOM 1421 O O . THR B 1 79 ? 25.44200 -15.40900 -26.89100 1.000 8.73000 76 THR B O 1
ATOM 1425 N N . ILE B 1 80 ? 24.10100 -15.62600 -28.70000 1.000 7.45000 77 ILE B N 1
ATOM 1426 C CA . ILE B 1 80 ? 24.92500 -14.82600 -29.59900 1.000 6.82000 77 ILE B CA 1
ATOM 1427 C C . ILE B 1 80 ? 24.17100 -13.55100 -29.97100 1.000 7.08000 77 ILE B C 1
ATOM 1428 O O . ILE B 1 80 ? 23.05700 -13.62000 -30.49800 1.000 9.61000 77 ILE B O 1
ATOM 1433 N N . THR B 1 81 ? 24.78500 -12.39300 -29.70700 1.000 8.45000 78 THR B N 1
ATOM 1434 C CA . THR B 1 81 ? 24.20800 -11.11300 -30.10700 1.000 7.98000 78 THR B CA 1
ATOM 1435 C C . THR B 1 81 ? 24.24700 -10.97700 -31.62300 1.000 9.04000 78 THR B C 1
ATOM 1436 O O . THR B 1 81 ? 25.03700 -11.64300 -32.28500 1.000 9.50000 78 THR B O 1
ATOM 1440 N N . PRO B 1 82 ? 23.40200 -10.12600 -32.20300 1.000 8.01000 79 PRO B N 1
ATOM 1441 C CA . PRO B 1 82 ? 23.42300 -9.98000 -33.66900 1.000 9.93000 79 PRO B CA 1
ATOM 1442 C C . PRO B 1 82 ? 24.79600 -9.64000 -34.22000 1.000 11.44000 79 PRO B C 1
ATOM 1443 O O . PRO B 1 82 ? 25.15600 -10.11100 -35.30200 1.000 10.32000 79 PRO B O 1
ATOM 1447 N N . ASP B 1 83 ? 25.58400 -8.85400 -33.49200 1.000 9.87000 80 ASP B N 1
ATOM 1448 C CA . ASP B 1 83 ? 26.89200 -8.45500 -33.99400 1.000 10.40000 80 ASP B CA 1
ATOM 1449 C C . ASP B 1 83 ? 27.84000 -9.64600 -34.10700 1.000 12.72000 80 ASP B C 1
ATOM 1450 O O . ASP B 1 83 ? 28.77800 -9.61700 -34.91400 1.000 13.65000 80 ASP B O 1
ATOM 1455 N N . TYR B 1 84 ? 27.62300 -10.69700 -33.31300 1.000 11.16000 81 TYR B N 1
ATOM 1456 C CA . TYR B 1 84 ? 28.40600 -11.92300 -33.41400 1.000 11.12000 81 TYR B CA 1
ATOM 1457 C C . TYR B 1 84 ? 27.70500 -13.00000 -34.22900 1.000 7.47000 81 TYR B C 1
ATOM 1458 O O . TYR B 1 84 ? 28.22200 -14.11600 -34.33500 1.000 7.85000 81 TYR B O 1
ATOM 1467 N N . GLY B 1 85 ? 26.54700 -12.68300 -34.81200 1.000 7.44000 82 GLY B N 1
ATOM 1468 C CA . GLY B 1 85 ? 25.80800 -13.57000 -35.68000 1.000 7.81000 82 GLY B CA 1
ATOM 1469 C C . GLY B 1 85 ? 25.74100 -13.01600 -37.08700 1.000 7.26000 82 GLY B C 1
ATOM 1470 O O . GLY B 1 85 ? 26.77800 -12.84500 -37.73400 1.000 11.58000 82 GLY B O 1
ATOM 1471 N N . TYR B 1 86 ? 24.53500 -12.71100 -37.56800 1.000 8.99000 83 TYR B N 1
ATOM 1472 C CA . TYR B 1 86 ? 24.34500 -12.24800 -38.93600 1.000 11.03000 83 TYR B CA 1
ATOM 1473 C C . TYR B 1 86 ? 23.95000 -10.77900 -39.00900 1.000 10.44000 83 TYR B C 1
ATOM 1474 O O . TYR B 1 86 ? 23.55800 -10.30400 -40.08100 1.000 12.53000 83 TYR B O 1
ATOM 1483 N N . GLY B 1 87 ? 24.04500 -10.04800 -37.90300 1.000 9.31000 84 GLY B N 1
ATOM 1484 C CA . GLY B 1 87 ? 23.92700 -8.59500 -37.92700 1.000 13.10000 84 GLY B CA 1
ATOM 1485 C C . GLY B 1 87 ? 22.61600 -8.07500 -38.49600 1.000 13.96000 84 GLY B C 1
ATOM 1486 O O . GLY B 1 87 ? 21.55100 -8.69200 -38.38400 1.000 12.41000 84 GLY B O 1
ATOM 1487 N N . ALA B 1 88 ? 22.69900 -6.89300 -39.11800 1.000 13.51000 85 ALA B N 1
ATOM 1488 C CA . ALA B 1 88 ? 21.49700 -6.22600 -39.60800 1.000 16.41000 85 ALA B CA 1
ATOM 1489 C C . ALA B 1 88 ? 20.90300 -6.94400 -40.81000 1.000 13.94000 85 ALA B C 1
ATOM 1490 O O . ALA B 1 88 ? 19.67800 -6.94000 -40.98400 1.000 15.92000 85 ALA B O 1
ATOM 1492 N N . ARG B 1 89 ? 21.74900 -7.57400 -41.63300 1.000 14.51000 86 ARG B N 1
ATOM 1493 C CA . ARG B 1 89 ? 21.26600 -8.28300 -42.81300 1.000 16.01000 86 ARG B CA 1
ATOM 1494 C C . ARG B 1 89 ? 20.52000 -9.55100 -42.42800 1.000 17.10000 86 ARG B C 1
ATOM 1495 O O . ARG B 1 89 ? 19.52900 -9.91900 -43.07200 1.000 18.94000 86 ARG B O 1
ATOM 1503 N N . GLY B 1 90 ? 20.96800 -10.22000 -41.37300 1.000 11.13000 87 GLY B N 1
ATOM 1504 C CA . GLY B 1 90 ? 20.43100 -11.53200 -41.10200 1.000 11.17000 87 GLY B CA 1
ATOM 1505 C C . GLY B 1 90 ? 20.91800 -12.52800 -42.15200 1.000 8.37000 87 GLY B C 1
ATOM 1506 O O . GLY B 1 90 ? 21.91700 -12.32000 -42.84500 1.000 11.17000 87 GLY B O 1
ATOM 1507 N N . PHE B 1 91 ? 20.19700 -13.64300 -42.23600 1.000 9.91000 88 PHE B N 1
ATOM 1508 C CA . PHE B 1 91 ? 20.47400 -14.69700 -43.21100 1.000 8.32000 88 PHE B CA 1
ATOM 1509 C C . PHE B 1 91 ? 19.15800 -15.07000 -43.87500 1.000 10.37000 88 PHE B C 1
ATOM 1510 O O . PHE B 1 91 ? 18.46500 -15.99500 -43.43500 1.000 9.36000 88 PHE B O 1
ATOM 1518 N N . PRO B 1 92 ? 18.78100 -14.37600 -44.94400 1.000 10.11000 89 PRO B N 1
ATOM 1519 C CA . PRO B 1 92 ? 17.51800 -14.68100 -45.60900 1.000 9.08000 89 PRO B CA 1
ATOM 1520 C C . PRO B 1 92 ? 17.52900 -16.10600 -46.12600 1.000 9.26000 89 PRO B C 1
ATOM 1521 O O . PRO B 1 92 ? 18.53200 -16.55800 -46.69700 1.000 9.65000 89 PRO B O 1
ATOM 1525 N N . PRO B 1 93 ? 16.42500 -16.84700 -45.97100 1.000 7.04000 90 PRO B N 1
ATOM 1526 C CA . PRO B 1 93 ? 15.12900 -16.41400 -45.44500 1.000 9.21000 90 PRO B CA 1
ATOM 1527 C C . PRO B 1 93 ? 14.85300 -16.84000 -44.00400 1.000 11.27000 90 PRO B C 1
ATOM 1528 O O . PRO B 1 93 ? 13.71500 -16.69000 -43.55300 1.000 11.28000 90 PRO B O 1
ATOM 1532 N N . VAL B 1 94 ? 15.86300 -17.35300 -43.30300 1.000 9.65000 91 VAL B N 1
ATOM 1533 C CA . VAL B 1 94 ? 15.61500 -18.08800 -42.06300 1.000 8.69000 91 VAL B CA 1
ATOM 1534 C C . VAL B 1 94 ? 15.89700 -17.24600 -40.82400 1.000 11.96000 91 VAL B C 1
ATOM 1535 O O . VAL B 1 94 ? 15.32600 -17.50100 -39.76000 1.000 14.60000 91 VAL B O 1
ATOM 1539 N N . ILE B 1 95 ? 16.80200 -16.27900 -40.93200 1.000 10.24000 92 ILE B N 1
ATOM 1540 C CA . ILE B 1 95 ? 17.20200 -15.47000 -39.78100 1.000 8.54000 92 ILE B CA 1
ATOM 1541 C C . ILE B 1 95 ? 16.96400 -13.99900 -40.09400 1.000 9.04000 92 ILE B C 1
ATOM 1542 O O . ILE B 1 95 ? 17.62100 -13.43100 -40.97700 1.000 10.77000 92 ILE B O 1
ATOM 1547 N N . PRO B 1 96 ? 16.01400 -13.35800 -39.42200 1.000 10.44000 93 PRO B N 1
ATOM 1548 C CA . PRO B 1 96 ? 15.77200 -11.93600 -39.65800 1.000 10.47000 93 PRO B CA 1
ATOM 1549 C C . PRO B 1 96 ? 16.96400 -11.10200 -39.22200 1.000 12.38000 93 PRO B C 1
ATOM 1550 O O . PRO B 1 96 ? 17.83200 -11.54600 -38.46700 1.000 10.98000 93 PRO B O 1
ATOM 1554 N N . GLY B 1 97 ? 17.00000 -9.87300 -39.73000 1.000 11.90000 94 GLY B N 1
ATOM 1555 C CA . GLY B 1 97 ? 17.98600 -8.92100 -39.26100 1.000 11.08000 94 GLY B CA 1
ATOM 1556 C C . GLY B 1 97 ? 17.86100 -8.67300 -37.76900 1.000 11.43000 94 GLY B C 1
ATOM 1557 O O . GLY B 1 97 ? 16.78300 -8.77100 -37.18400 1.000 15.90000 94 GLY B O 1
ATOM 1558 N N . ASN B 1 98 ? 18.99800 -8.36700 -37.14200 1.000 11.10000 95 ASN B N 1
ATOM 1559 C CA . ASN B 1 98 ? 19.03900 -8.00900 -35.72000 1.000 13.16000 95 ASN B CA 1
ATOM 1560 C C . ASN B 1 98 ? 18.54400 -9.14800 -34.83000 1.000 11.06000 95 ASN B C 1
ATOM 1561 O O . ASN B 1 98 ? 17.82200 -8.92800 -33.84700 1.000 13.05000 95 ASN B O 1
ATOM 1566 N N . SER B 1 99 ? 18.96700 -10.37600 -35.14800 1.000 8.26000 96 SER B N 1
ATOM 1567 C CA . SER B 1 99 ? 18.49400 -11.57600 -34.45900 1.000 9.35000 96 SER B CA 1
ATOM 1568 C C . SER B 1 99 ? 19.54100 -12.05300 -33.46000 1.000 5.77000 96 SER B C 1
ATOM 1569 O O . SER B 1 99 ? 20.69000 -12.33300 -33.83800 1.000 9.51000 96 SER B O 1
ATOM 1572 N N . THR B 1 100 ? 19.13800 -12.14700 -32.19500 1.000 8.15000 97 THR B N 1
ATOM 1573 C CA . THR B 1 100 ? 19.89900 -12.93600 -31.23800 1.000 7.55000 97 THR B CA 1
ATOM 1574 C C . THR B 1 100 ? 19.72000 -14.41800 -31.56200 1.000 7.27000 97 THR B C 1
ATOM 1575 O O . THR B 1 100 ? 18.62000 -14.86500 -31.89200 1.000 10.63000 97 THR B O 1
ATOM 1579 N N . LEU B 1 101 ? 20.81400 -15.18400 -31.49800 1.000 8.80000 98 LEU B N 1
ATOM 1580 C CA . LEU B 1 101 ? 20.80400 -16.58800 -31.87800 1.000 6.18000 98 LEU B CA 1
ATOM 1581 C C . LEU B 1 101 ? 21.10400 -17.45900 -30.67000 1.000 6.20000 98 LEU B C 1
ATOM 1582 O O . LEU B 1 101 ? 21.99000 -17.13400 -29.87200 1.000 10.45000 98 LEU B O 1
ATOM 1587 N N . ILE B 1 102 ? 20.39200 -18.57800 -30.55500 1.000 5.36000 99 ILE B N 1
ATOM 1588 C CA . ILE B 1 102 ? 20.54300 -19.51400 -29.43800 1.000 6.67000 99 ILE B CA 1
ATOM 1589 C C . ILE B 1 102 ? 20.97700 -20.84900 -30.02100 1.000 8.13000 99 ILE B C 1
ATOM 1590 O O . ILE B 1 102 ? 20.20900 -21.49100 -30.74500 1.000 10.64000 99 ILE B O 1
ATOM 1595 N N . PHE B 1 103 ? 22.21000 -21.26100 -29.73100 1.000 7.66000 100 PHE B N 1
ATOM 1596 C CA . PHE B 1 103 ? 22.71200 -22.55700 -30.19100 1.000 8.38000 100 PHE B CA 1
ATOM 1597 C C . PHE B 1 103 ? 22.96400 -23.47900 -29.00200 1.000 8.52000 100 PHE B C 1
ATOM 1598 O O . PHE B 1 103 ? 23.79500 -23.16900 -28.13800 1.000 10.55000 100 PHE B O 1
ATOM 1606 N N . GLU B 1 104 ? 22.29000 -24.62900 -28.98500 1.000 8.94000 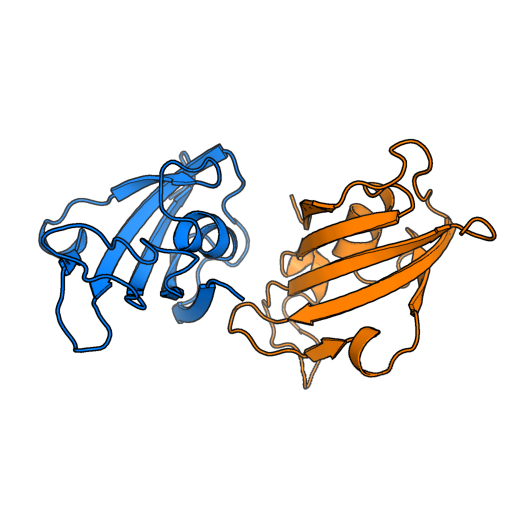101 GLU B N 1
ATOM 1607 C CA . GLU B 1 104 ? 22.76100 -25.76300 -28.20000 1.000 9.82000 101 GLU B CA 1
ATOM 1608 C C . GLU B 1 104 ? 23.90900 -26.41400 -28.95900 1.000 8.90000 101 GLU B C 1
ATOM 1609 O O . GLU B 1 104 ? 23.78400 -26.69600 -30.15600 1.000 10.10000 101 GLU B O 1
ATOM 1615 N N . VAL B 1 105 ? 25.02500 -26.64200 -28.26900 1.000 9.18000 102 VAL B N 1
ATOM 1616 C CA . VAL B 1 105 ? 26.24000 -27.15600 -28.88500 1.000 8.54000 102 VAL B CA 1
ATOM 1617 C C . VAL B 1 105 ? 26.79500 -28.26700 -28.01100 1.000 10.26000 102 VAL B C 1
ATOM 1618 O O . VAL B 1 105 ? 26.86800 -28.12200 -26.78700 1.000 10.86000 102 VAL B O 1
ATOM 1622 N N . GLU B 1 106 ? 27.17300 -29.37300 -28.64000 1.000 10.10000 103 GLU B N 1
ATOM 1623 C CA . GLU B 1 106 ? 27.87900 -30.47300 -27.99800 1.000 8.19000 103 GLU B CA 1
ATOM 1624 C C . GLU B 1 106 ? 29.19700 -30.66800 -28.73700 1.000 7.66000 103 GLU B C 1
ATOM 1625 O O . GLU B 1 106 ? 29.19800 -30.93000 -29.94300 1.000 9.84000 103 GLU B O 1
ATOM 1631 N N . LEU B 1 107 ? 30.31200 -30.52700 -28.02000 1.000 7.79000 104 LEU B N 1
ATOM 1632 C CA . LEU B 1 107 ? 31.64100 -30.64700 -28.62400 1.000 8.80000 104 LEU B CA 1
ATOM 1633 C C . LEU B 1 107 ? 32.04400 -32.11700 -28.62200 1.000 8.92000 104 LEU B C 1
ATOM 1634 O O . LEU B 1 107 ? 32.42400 -32.67600 -27.58900 1.000 10.97000 104 LEU B O 1
ATOM 1639 N N . LEU B 1 108 ? 31.94800 -32.74700 -29.79500 1.000 8.67000 105 LEU B N 1
ATOM 1640 C CA . LEU B 1 108 ? 32.17100 -34.18100 -29.93000 1.000 11.32000 105 LEU B CA 1
ATOM 1641 C C . LEU B 1 108 ? 33.61000 -34.53200 -30.26500 1.000 9.56000 105 LEU B C 1
ATOM 1642 O O . LEU B 1 108 ? 34.04500 -35.65600 -29.98800 1.000 12.37000 105 LEU B O 1
ATOM 1647 N N . GLY B 1 109 ? 34.35000 -33.62900 -30.89800 1.000 9.48000 106 GLY B N 1
ATOM 1648 C CA . GLY B 1 109 ? 35.71900 -33.94600 -31.25400 1.000 12.52000 106 GLY B CA 1
ATOM 1649 C C . GLY B 1 109 ? 36.54900 -32.70900 -31.49100 1.000 10.53000 106 GLY B C 1
ATOM 1650 O O . GLY B 1 109 ? 36.03200 -31.64500 -31.84600 1.000 9.32000 106 GLY B O 1
ATOM 1651 N N . ILE B 1 110 ? 37.85600 -32.85900 -31.29400 1.000 10.90000 107 ILE B N 1
ATOM 1652 C CA . ILE B 1 110 ? 38.84700 -31.83200 -31.59500 1.000 10.57000 107 ILE B CA 1
ATOM 1653 C C . ILE B 1 110 ? 39.92500 -32.52800 -32.40600 1.000 12.64000 107 ILE B C 1
ATOM 1654 O O . ILE B 1 110 ? 40.63400 -33.38400 -31.86800 1.000 12.29000 107 ILE B O 1
ATOM 1659 N N . ASN B 1 111 ? 40.06100 -32.15900 -33.68500 1.000 11.73000 108 ASN B N 1
ATOM 1660 C CA . ASN B 1 111 ? 40.95100 -32.87300 -34.59200 1.000 16.37000 108 ASN B CA 1
ATOM 1661 C C . ASN B 1 111 ? 40.60600 -34.35800 -34.47400 1.000 14.50000 108 ASN B C 1
ATOM 1662 O O . ASN B 1 111 ? 39.42600 -34.70500 -34.60900 1.000 20.19000 108 ASN B O 1
ATOM 1667 N N . ASN B 1 112 ? 41.56200 -35.24700 -34.20500 1.000 19.22000 109 ASN B N 1
ATOM 1668 C CA . ASN B 1 112 ? 41.27700 -36.67800 -34.15800 1.000 19.34000 109 ASN B CA 1
ATOM 1669 C C . ASN B 1 112 ? 41.07300 -37.20000 -32.73600 1.000 21.02000 109 ASN B C 1
ATOM 1670 O O . ASN B 1 112 ? 41.17600 -38.40800 -32.50500 1.000 22.93000 109 ASN B O 1
ATOM 1675 N N . LYS B 1 113 ? 40.77000 -36.32600 -31.78300 1.000 18.51000 110 LYS B N 1
ATOM 1676 C CA . LYS B 1 113 ? 40.42100 -36.74600 -30.43100 1.000 17.51000 110 LYS B CA 1
ATOM 1677 C C . LYS B 1 113 ? 38.90300 -36.71700 -30.28600 1.000 17.26000 110 LYS B C 1
ATOM 1678 O O . LYS B 1 113 ? 38.27100 -35.68500 -30.53600 1.000 16.71000 110 LYS B O 1
ATOM 1684 N N . ARG B 1 114 ? 38.31700 -37.84900 -29.91000 1.000 18.68000 111 ARG B N 1
ATOM 1685 C CA . ARG B 1 114 ? 36.86900 -37.91700 -29.74300 1.000 17.27000 111 ARG B CA 1
ATOM 1686 C C . ARG B 1 114 ? 36.50300 -37.92700 -28.26200 1.000 19.73000 111 ARG B C 1
ATOM 1687 O O . ARG B 1 114 ? 37.11800 -38.64800 -27.47600 1.000 17.54000 111 ARG B O 1
#

Secondary structure (DSSP, 8-state):
--EEEEEEE---SS----TT-EEEEEEEEEETTS-EEEETTTTT--EEEE-SSSSS-HHHHHHGGGSPTT-EEEEEE-GGGTTTTT-BTTTB-TT--EEEEEEEEEETTB-/--EEEEEEE---SS----TT-EEEEEEEEEETTS-EEEETTTTT--EEEE-SSSSS-HHHHHHGGGSPTT-EEEEEE-GGGTTTTT-BTTTB-TT--EEEEEEEEEETTB-

Solvent-accessible surface area: 11442 Å² total; per-residue (Å²): 98,6,6,42,12,98,90,132,46,104,21,75,37,116,44,21,1,64,161,28,27,114,1,15,0,35,20,12,0,79,19,98,116,48,55,102,41,48,8,0,75,90,107,129,102,58,64,128,12,49,0,18,42,49,174,31,27,111,0,8,24,54,0,0,30,12,0,4,16,35,6,98,2,30,0,52,0,51,34,110,21,17,76,23,82,199,4,107,89,133,72,9,79,32,109,16,43,0,42,10,74,3,53,0,49,0,8,69,146,118,166,100,6,8,62,61,87,87,111,47,101,23,73,48,109,59,77,1,131,161,28,28,114,2,14,0,36,19,13,0,66,18,20,60,29,56,111,42,49,8,0,75,93,111,130,103,60,63,134,12,50,0,18,41,49,172,31,25,106,0,8,19,67,0,0,36,90,0,4,15,36,6,101,2,21,0,37,0,20,10,117,39,17,74,22,85,182,2,99,86,133,70,8,78,31,107,15,13,0,27,10,75,4,47,0,55,0,15,78,140,126,154